Protein AF-A0A1G2ZKV1-F1 (afdb_monomer_lite)

Structure (mmCIF, N/CA/C/O backbone):
data_AF-A0A1G2ZKV1-F1
#
_entry.id   AF-A0A1G2ZKV1-F1
#
loop_
_atom_site.group_PDB
_atom_site.id
_atom_site.type_symbol
_atom_site.label_atom_id
_atom_site.label_alt_id
_atom_site.label_comp_id
_atom_site.label_asym_id
_atom_site.label_entity_id
_atom_site.label_seq_id
_atom_site.pdbx_PDB_ins_code
_atom_site.Cartn_x
_atom_site.Cartn_y
_atom_site.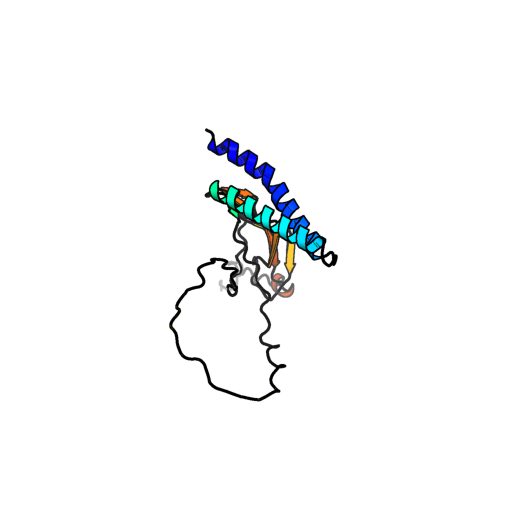Cartn_z
_atom_site.occupancy
_atom_site.B_iso_or_equiv
_atom_site.auth_seq_id
_atom_site.auth_comp_id
_atom_site.auth_asym_id
_atom_site.auth_atom_id
_atom_site.pdbx_PDB_model_num
ATOM 1 N N . MET A 1 1 ? -25.240 -0.521 11.638 1.00 57.97 1 MET A N 1
ATOM 2 C CA . MET A 1 1 ? -25.154 0.732 10.851 1.00 57.97 1 MET A CA 1
ATOM 3 C C . MET A 1 1 ? -23.783 1.410 10.956 1.00 57.97 1 MET A C 1
ATOM 5 O O . MET A 1 1 ? -23.342 1.970 9.968 1.00 57.97 1 MET A O 1
ATOM 9 N N . THR A 1 2 ? -23.058 1.308 12.078 1.00 66.06 2 THR A N 1
ATOM 10 C CA . THR A 1 2 ? -21.749 1.975 12.276 1.00 66.06 2 THR A CA 1
ATOM 11 C C . THR A 1 2 ? -20.580 1.401 11.465 1.00 66.06 2 THR A C 1
ATOM 13 O O . THR A 1 2 ? -19.615 2.109 11.210 1.00 66.06 2 THR A O 1
ATOM 16 N N . LYS A 1 3 ? -20.658 0.141 11.019 1.00 67.75 3 LYS A N 1
ATOM 17 C CA . LYS A 1 3 ? -19.540 -0.549 10.351 1.00 67.75 3 LYS A CA 1
ATOM 18 C C . LYS A 1 3 ? -19.150 0.066 8.996 1.00 67.75 3 LYS A C 1
ATOM 20 O O . LYS A 1 3 ? -17.969 0.151 8.697 1.00 67.75 3 LYS A O 1
ATOM 25 N N . PHE A 1 4 ? -20.122 0.585 8.242 1.00 70.50 4 PHE A N 1
ATOM 26 C CA . PHE A 1 4 ? -19.873 1.238 6.948 1.00 70.50 4 PHE A CA 1
ATOM 27 C C . PHE A 1 4 ? -19.329 2.665 7.079 1.00 70.50 4 PHE A C 1
ATOM 29 O O . PHE A 1 4 ? -18.595 3.118 6.209 1.00 70.50 4 PHE A O 1
ATOM 36 N N . ALA A 1 5 ? -19.638 3.365 8.176 1.00 79.62 5 ALA A N 1
ATOM 37 C CA . ALA A 1 5 ? -19.090 4.700 8.419 1.00 79.62 5 ALA A CA 1
ATOM 38 C C . ALA A 1 5 ? -17.568 4.651 8.642 1.00 79.62 5 ALA A C 1
ATOM 40 O O . ALA A 1 5 ? -16.841 5.542 8.215 1.00 79.62 5 ALA A O 1
ATOM 41 N N . VAL A 1 6 ? -17.079 3.574 9.264 1.00 84.19 6 VAL A N 1
ATOM 42 C CA . VAL A 1 6 ? -15.647 3.361 9.507 1.00 84.19 6 VAL A CA 1
ATOM 43 C C . VAL A 1 6 ? -14.892 3.047 8.208 1.00 84.19 6 VAL A C 1
ATOM 45 O O . VAL A 1 6 ? -13.763 3.497 8.048 1.00 84.19 6 VAL A O 1
ATOM 48 N N . GLU A 1 7 ? -15.508 2.336 7.255 1.00 85.38 7 GLU A N 1
ATOM 49 C CA . GLU A 1 7 ? -14.882 2.020 5.958 1.00 85.38 7 GLU A CA 1
ATOM 50 C C . GLU A 1 7 ? -14.501 3.286 5.171 1.00 85.38 7 GLU A C 1
ATOM 52 O O . GLU A 1 7 ? -13.379 3.376 4.669 1.00 85.38 7 GLU A O 1
ATOM 57 N N . GLY A 1 8 ? -15.394 4.283 5.121 1.00 87.12 8 GLY A N 1
ATOM 58 C CA . GLY A 1 8 ? -15.127 5.565 4.459 1.00 87.12 8 GLY A CA 1
ATOM 59 C C . GLY A 1 8 ? -13.942 6.302 5.085 1.00 87.12 8 GLY A C 1
ATOM 60 O O . GLY A 1 8 ? -12.991 6.651 4.386 1.00 87.12 8 GLY A O 1
ATOM 61 N N . LEU A 1 9 ? -13.935 6.416 6.416 1.00 89.56 9 LEU A N 1
ATOM 62 C CA . LEU A 1 9 ? -12.843 7.055 7.158 1.00 89.56 9 LEU A CA 1
ATOM 63 C C . LEU A 1 9 ? -11.492 6.358 6.938 1.00 89.56 9 LEU A C 1
ATOM 65 O O . LEU A 1 9 ? -10.468 7.022 6.800 1.00 89.56 9 LEU A O 1
ATOM 69 N N . ILE A 1 10 ? -11.467 5.021 6.879 1.00 90.06 10 ILE A N 1
ATOM 70 C CA . ILE A 1 10 ? -10.228 4.275 6.612 1.00 90.06 10 ILE A CA 1
ATOM 71 C C . ILE A 1 10 ? -9.720 4.580 5.202 1.00 90.06 10 ILE A C 1
ATOM 73 O O . ILE A 1 10 ? -8.522 4.790 5.030 1.00 90.06 10 ILE A O 1
ATOM 77 N N . SER A 1 11 ? -10.608 4.632 4.204 1.00 88.81 11 SER A N 1
ATOM 78 C CA . SER A 1 11 ? -10.215 4.928 2.821 1.00 88.81 11 SER A CA 1
ATOM 79 C C . SER A 1 11 ? -9.602 6.326 2.664 1.00 88.81 11 SER A C 1
ATOM 81 O O . SER A 1 11 ? -8.600 6.471 1.964 1.00 88.81 11 SER A O 1
ATOM 83 N N . GLU A 1 12 ? -10.119 7.321 3.391 1.00 90.38 12 GLU A N 1
ATOM 84 C CA . GLU A 1 12 ? -9.575 8.686 3.452 1.00 90.38 12 GLU A CA 1
ATOM 85 C C . GLU A 1 12 ? -8.239 8.765 4.208 1.00 90.38 12 GLU A C 1
ATOM 87 O O . GLU A 1 12 ? -7.438 9.668 3.966 1.00 90.38 12 GLU A O 1
ATOM 92 N N . LEU A 1 13 ? -7.969 7.806 5.100 1.00 92.25 13 LEU A N 1
ATOM 93 C CA . LEU A 1 13 ? -6.729 7.734 5.872 1.00 92.25 13 LEU A CA 1
ATOM 94 C C . LEU A 1 13 ? -5.582 7.049 5.108 1.00 92.25 13 LEU A C 1
ATOM 96 O O . LEU A 1 13 ? -4.414 7.336 5.372 1.00 92.25 13 LEU A O 1
ATOM 100 N N . LEU A 1 14 ? -5.874 6.167 4.143 1.00 89.94 14 LEU A N 1
ATOM 101 C CA . LEU A 1 14 ? -4.847 5.438 3.377 1.00 89.94 14 LEU A CA 1
ATOM 102 C C . LEU A 1 14 ? -3.796 6.338 2.687 1.00 89.94 14 LEU A C 1
ATOM 104 O O . LEU A 1 14 ? -2.615 5.986 2.729 1.00 89.94 14 LEU A O 1
ATOM 108 N N . PRO A 1 15 ? -4.143 7.500 2.099 1.00 91.44 15 PRO A N 1
ATOM 109 C CA . PRO A 1 15 ? -3.154 8.428 1.548 1.00 91.44 15 PRO A CA 1
ATOM 110 C C . PRO A 1 15 ? -2.127 8.929 2.576 1.00 91.44 15 PRO A C 1
ATOM 112 O O . PRO A 1 15 ? -0.973 9.162 2.219 1.00 91.44 15 PRO A O 1
ATOM 115 N N . PHE A 1 16 ? -2.504 9.060 3.854 1.00 94.00 16 PHE A N 1
ATOM 116 C CA . PHE A 1 16 ? -1.567 9.457 4.912 1.00 94.00 16 PHE A CA 1
ATOM 117 C C . PHE A 1 16 ? -0.534 8.366 5.191 1.00 94.00 16 PHE A C 1
ATOM 119 O O . PHE A 1 16 ? 0.643 8.664 5.386 1.00 94.00 16 PHE A O 1
ATOM 126 N N . LEU A 1 17 ? -0.952 7.100 5.167 1.00 91.25 17 LEU A N 1
ATOM 127 C CA . LEU A 1 17 ? -0.044 5.966 5.325 1.00 91.25 17 LEU A CA 1
ATOM 128 C C . LEU A 1 17 ? 0.971 5.903 4.174 1.00 91.25 17 LEU A C 1
ATOM 130 O O . LEU A 1 17 ? 2.162 5.700 4.410 1.00 91.25 17 LEU A O 1
ATOM 134 N N . ASP A 1 18 ? 0.523 6.162 2.944 1.00 90.75 18 ASP A N 1
ATOM 135 C CA . ASP A 1 18 ? 1.416 6.254 1.785 1.00 90.75 18 ASP A CA 1
ATOM 136 C C . ASP A 1 18 ? 2.403 7.418 1.918 1.00 90.75 18 ASP A C 1
ATOM 138 O O . ASP A 1 18 ? 3.583 7.262 1.602 1.00 90.75 18 ASP A O 1
ATOM 142 N N . ALA A 1 19 ? 1.947 8.573 2.411 1.00 93.00 19 ALA A N 1
ATOM 143 C CA . ALA A 1 19 ? 2.807 9.728 2.643 1.00 93.00 19 ALA A CA 1
ATOM 144 C C . ALA A 1 19 ? 3.897 9.423 3.682 1.00 93.00 19 ALA A C 1
ATOM 146 O O . ALA A 1 19 ? 5.053 9.794 3.473 1.00 93.00 19 ALA A O 1
ATOM 147 N N . LEU A 1 20 ? 3.571 8.704 4.763 1.00 93.12 20 LEU A N 1
ATOM 148 C CA . LEU A 1 20 ? 4.549 8.278 5.771 1.00 93.12 20 LEU A CA 1
ATOM 149 C C . LEU A 1 20 ? 5.576 7.300 5.189 1.00 93.12 20 LEU A C 1
ATOM 151 O O . LEU A 1 20 ? 6.779 7.506 5.363 1.00 93.12 20 LEU A O 1
ATOM 155 N N . HIS A 1 21 ? 5.123 6.288 4.444 1.00 89.31 21 HIS A N 1
ATOM 156 C CA . HIS A 1 21 ? 6.018 5.329 3.792 1.00 89.31 21 HIS A CA 1
ATOM 157 C C . HIS A 1 21 ? 6.937 6.029 2.779 1.00 89.31 21 HIS A C 1
ATOM 159 O O . HIS A 1 21 ? 8.154 5.837 2.790 1.00 89.31 21 HIS A O 1
ATOM 165 N N . LYS A 1 22 ? 6.383 6.939 1.966 1.00 89.94 22 LYS A N 1
ATOM 166 C CA . LYS A 1 22 ? 7.162 7.710 0.993 1.00 89.94 22 LYS A CA 1
ATOM 167 C C . LYS A 1 22 ? 8.158 8.659 1.653 1.00 89.94 22 LYS A C 1
ATOM 169 O O . LYS A 1 22 ? 9.267 8.845 1.145 1.00 89.94 22 LYS A O 1
ATOM 174 N N . SER A 1 23 ? 7.783 9.236 2.790 1.00 90.75 23 SER A N 1
ATOM 175 C CA . SER A 1 23 ? 8.677 10.071 3.593 1.00 90.75 23 SER A CA 1
ATOM 176 C C . SER A 1 23 ? 9.859 9.255 4.116 1.00 90.75 23 SER A C 1
ATOM 178 O O . SER A 1 23 ? 10.997 9.708 4.009 1.00 90.75 23 SER A O 1
ATOM 180 N N . ALA A 1 24 ? 9.619 8.027 4.589 1.00 88.56 24 ALA A N 1
ATOM 181 C CA . ALA A 1 24 ? 10.679 7.126 5.037 1.00 88.56 24 ALA A CA 1
ATOM 182 C C . ALA A 1 24 ? 11.655 6.747 3.903 1.00 88.56 24 ALA A C 1
ATOM 184 O O . ALA A 1 24 ? 12.872 6.773 4.108 1.00 88.56 24 ALA A O 1
ATOM 185 N N . GLU A 1 25 ? 11.153 6.453 2.698 1.00 86.12 25 GLU A N 1
ATOM 186 C CA . GLU A 1 25 ? 11.997 6.179 1.522 1.00 86.12 25 GLU A CA 1
ATOM 187 C C . GLU A 1 25 ? 12.851 7.390 1.131 1.00 86.12 25 GLU A C 1
ATOM 189 O O . GLU A 1 25 ? 14.054 7.268 0.903 1.00 86.12 25 GLU A O 1
ATOM 194 N N . THR A 1 26 ? 12.235 8.573 1.075 1.00 87.56 26 THR A N 1
ATOM 195 C CA . THR A 1 26 ? 12.916 9.818 0.684 1.00 87.56 26 THR A CA 1
ATOM 196 C C . THR A 1 26 ? 14.052 10.141 1.650 1.00 87.56 26 THR A C 1
ATOM 198 O O . THR A 1 26 ? 15.143 10.514 1.223 1.00 87.56 26 THR A O 1
ATOM 201 N N . LEU A 1 27 ? 13.818 9.938 2.947 1.00 85.31 27 LEU A N 1
ATOM 202 C CA . LEU A 1 27 ? 14.808 10.192 3.984 1.00 85.31 27 LEU A CA 1
ATOM 203 C C . LEU A 1 27 ? 15.928 9.145 4.001 1.00 85.31 27 LEU A C 1
ATOM 205 O O . LEU A 1 27 ? 17.064 9.482 4.310 1.00 85.31 27 LEU A O 1
ATOM 209 N N . SER A 1 28 ? 15.636 7.901 3.605 1.00 79.75 28 SER A N 1
ATOM 210 C CA . SER A 1 28 ? 16.655 6.849 3.461 1.00 79.75 28 SER A CA 1
ATOM 211 C C . SER A 1 28 ? 17.671 7.159 2.356 1.00 79.75 28 SER A C 1
ATOM 213 O O . SER A 1 28 ? 18.816 6.728 2.441 1.00 79.75 28 SER A O 1
ATOM 215 N N . ASN A 1 29 ? 17.277 7.935 1.341 1.00 79.56 29 ASN A N 1
ATOM 216 C CA . ASN A 1 29 ? 18.164 8.366 0.256 1.00 79.56 29 ASN A CA 1
ATOM 217 C C . ASN A 1 29 ? 18.963 9.641 0.597 1.00 79.56 29 ASN A C 1
ATOM 219 O O . ASN A 1 29 ? 19.933 9.967 -0.088 1.00 79.56 29 ASN A O 1
ATOM 223 N N . ALA A 1 30 ? 18.566 10.379 1.639 1.00 75.88 30 ALA A N 1
ATOM 224 C CA . ALA A 1 30 ? 19.233 11.598 2.079 1.00 75.88 30 ALA A CA 1
ATOM 225 C C . ALA A 1 30 ? 20.278 11.268 3.162 1.00 75.88 30 ALA A C 1
ATOM 227 O O . ALA A 1 30 ? 19.943 11.021 4.316 1.00 75.88 30 ALA A O 1
ATOM 228 N N . ASN A 1 31 ? 21.565 11.288 2.800 1.00 62.66 31 ASN A N 1
ATOM 229 C CA . ASN A 1 31 ? 22.711 10.897 3.645 1.00 62.66 31 ASN A CA 1
ATOM 230 C C . ASN A 1 31 ? 23.042 11.883 4.801 1.00 62.66 31 ASN A C 1
ATOM 232 O O . ASN A 1 31 ? 24.208 12.186 5.058 1.00 62.66 31 ASN A O 1
ATOM 236 N N . GLY A 1 32 ? 22.041 12.421 5.505 1.00 72.19 32 GLY A N 1
ATOM 237 C CA . GLY A 1 32 ? 22.230 13.256 6.697 1.00 72.19 32 GLY A CA 1
ATOM 238 C C . GLY A 1 32 ? 22.536 12.399 7.930 1.00 72.19 32 GLY A C 1
ATOM 239 O O . GLY A 1 32 ? 21.635 11.825 8.530 1.00 72.19 32 GLY A O 1
ATOM 240 N N . ALA A 1 33 ? 23.806 12.303 8.329 1.00 72.25 33 ALA A N 1
ATOM 241 C CA . ALA A 1 33 ? 24.326 11.183 9.127 1.00 72.25 33 ALA A CA 1
ATOM 242 C C . ALA A 1 33 ? 23.761 10.966 10.556 1.00 72.25 33 ALA A C 1
ATOM 244 O O . ALA A 1 33 ? 24.038 9.918 11.136 1.00 72.25 33 ALA A O 1
ATOM 245 N N . LYS A 1 34 ? 23.007 11.902 11.159 1.00 72.75 34 LYS A N 1
ATOM 246 C CA . LYS A 1 34 ? 22.455 11.723 12.527 1.00 72.75 34 LYS A CA 1
ATOM 247 C C . LYS A 1 34 ? 21.028 12.238 12.715 1.00 72.75 34 LYS A C 1
ATOM 249 O O . LYS A 1 34 ? 20.207 11.540 13.298 1.00 72.75 34 LYS A O 1
ATOM 254 N N . GLU A 1 35 ? 20.706 13.421 12.202 1.00 77.69 35 GLU A N 1
ATOM 255 C CA . GLU A 1 35 ? 19.355 13.991 12.337 1.00 77.69 35 GLU A CA 1
ATOM 256 C C . GLU A 1 35 ? 18.322 13.203 11.525 1.00 77.69 35 GLU A C 1
ATOM 258 O O . GLU A 1 35 ? 17.246 12.886 12.032 1.00 77.69 35 GLU A O 1
ATOM 263 N N . ALA A 1 36 ? 18.680 12.790 10.306 1.00 83.88 36 ALA A N 1
ATOM 264 C CA . ALA A 1 36 ? 17.800 11.986 9.464 1.00 83.88 36 ALA A CA 1
ATOM 265 C C . ALA A 1 36 ? 17.540 10.592 10.060 1.00 83.88 36 ALA A C 1
ATOM 267 O O . ALA A 1 36 ? 16.447 10.059 9.895 1.00 83.88 36 ALA A O 1
ATOM 268 N N . ALA A 1 37 ? 18.502 10.023 10.797 1.00 84.62 37 ALA A N 1
ATOM 269 C CA . ALA A 1 37 ? 18.354 8.714 11.435 1.00 84.62 37 ALA A CA 1
ATOM 270 C C . ALA A 1 37 ? 17.293 8.733 12.548 1.00 84.62 37 ALA A C 1
ATOM 272 O O . ALA A 1 37 ? 16.385 7.905 12.547 1.00 84.62 37 ALA A O 1
ATOM 273 N N . ASN A 1 38 ? 17.339 9.734 13.434 1.00 88.00 38 ASN A N 1
ATOM 274 C CA . ASN A 1 38 ? 16.347 9.881 14.506 1.00 88.00 38 ASN A CA 1
ATOM 275 C C . ASN A 1 38 ? 14.932 10.094 13.945 1.00 88.00 38 ASN A C 1
ATOM 277 O O . ASN A 1 38 ? 13.956 9.544 14.459 1.00 88.00 38 ASN A O 1
ATOM 281 N N . ILE A 1 39 ? 14.817 10.878 12.869 1.00 90.44 39 ILE A N 1
ATOM 282 C CA . ILE A 1 39 ? 13.540 11.114 12.189 1.00 90.44 39 ILE A CA 1
ATOM 283 C C . ILE A 1 39 ? 13.050 9.827 11.517 1.00 90.44 39 ILE A C 1
ATOM 285 O O . ILE A 1 39 ? 11.873 9.493 11.636 1.00 90.44 39 ILE A O 1
ATOM 289 N N . LEU A 1 40 ? 13.933 9.076 10.851 1.00 89.19 40 LEU A N 1
ATOM 290 C CA . LEU A 1 40 ? 13.591 7.804 10.218 1.00 89.19 40 LEU A CA 1
ATOM 291 C C . LEU A 1 40 ? 13.029 6.809 11.240 1.00 89.19 40 LEU A C 1
ATOM 293 O O . LEU A 1 40 ? 12.029 6.146 10.964 1.00 89.19 40 LEU A O 1
ATOM 297 N N . ASP A 1 41 ? 13.633 6.731 12.423 1.00 91.00 41 ASP A N 1
ATOM 298 C CA . ASP A 1 41 ? 13.152 5.871 13.503 1.00 91.00 41 ASP A CA 1
ATOM 299 C C . ASP A 1 41 ? 11.794 6.338 14.045 1.00 91.00 41 ASP A C 1
ATOM 301 O O . ASP A 1 41 ? 10.899 5.512 14.252 1.00 91.00 41 ASP A O 1
ATOM 305 N N . GLY A 1 42 ? 11.590 7.654 14.177 1.00 91.62 42 GLY A N 1
ATOM 306 C CA . GLY A 1 42 ? 10.296 8.239 14.537 1.00 91.62 42 GLY A CA 1
ATOM 307 C C . GLY A 1 42 ? 9.192 7.921 13.523 1.00 91.62 42 GLY A C 1
ATOM 308 O O . GLY A 1 42 ? 8.105 7.48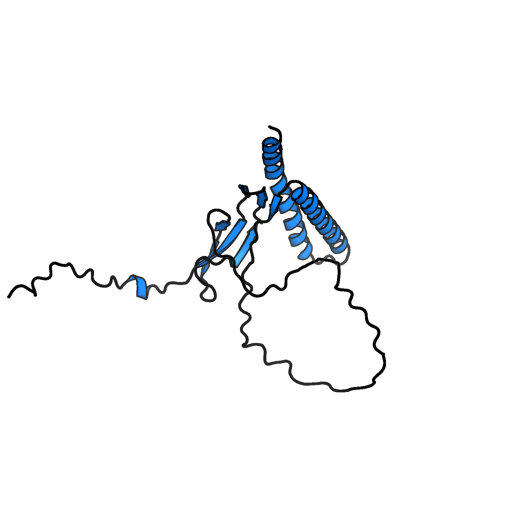1 13.904 1.00 91.62 42 GLY A O 1
ATOM 309 N N . ILE A 1 43 ? 9.477 8.064 12.225 1.00 93.56 43 ILE A N 1
ATOM 310 C CA . ILE A 1 43 ? 8.525 7.761 11.145 1.00 93.56 43 ILE A CA 1
ATOM 311 C C . ILE A 1 43 ? 8.208 6.259 11.108 1.00 93.56 43 ILE A C 1
ATOM 313 O O . ILE A 1 43 ? 7.039 5.885 11.022 1.00 93.56 43 ILE A O 1
ATOM 317 N N . LYS A 1 44 ? 9.214 5.384 11.247 1.00 92.38 44 LYS A N 1
ATOM 318 C CA . LYS A 1 44 ? 9.006 3.924 11.317 1.00 92.38 44 LYS A CA 1
ATOM 319 C C . LYS A 1 44 ? 8.138 3.524 12.510 1.00 92.38 44 LYS A C 1
ATOM 321 O O . LYS A 1 44 ? 7.344 2.588 12.406 1.00 92.38 44 LYS A O 1
ATOM 326 N N . LEU A 1 45 ? 8.294 4.192 13.653 1.00 94.19 45 LEU A N 1
ATOM 327 C CA . LEU A 1 45 ? 7.464 3.934 14.828 1.00 94.19 45 LEU A CA 1
ATOM 328 C C . LEU A 1 45 ? 6.011 4.363 14.586 1.00 94.19 45 LEU A C 1
ATOM 330 O O . LEU A 1 45 ? 5.099 3.606 14.919 1.00 94.19 45 LEU A O 1
ATOM 334 N N . ALA A 1 46 ? 5.801 5.521 13.952 1.00 94.06 46 ALA A N 1
ATOM 335 C CA . ALA A 1 46 ? 4.475 6.006 13.576 1.00 94.06 46 ALA A CA 1
ATOM 336 C C . ALA A 1 46 ? 3.776 5.074 12.568 1.00 94.06 46 ALA A C 1
ATOM 338 O O . ALA A 1 46 ? 2.610 4.733 12.770 1.00 94.06 46 ALA A O 1
ATOM 339 N N . GLU A 1 47 ? 4.489 4.598 11.537 1.00 90.62 47 GLU A N 1
ATOM 340 C CA . GLU A 1 47 ? 3.966 3.610 10.578 1.00 90.62 47 GLU A CA 1
ATOM 341 C C . GLU A 1 47 ? 3.511 2.337 11.307 1.00 90.62 47 GLU A C 1
ATOM 343 O O . GLU A 1 47 ? 2.389 1.866 11.114 1.00 90.62 47 GLU A O 1
ATOM 348 N N . LYS A 1 48 ? 4.351 1.799 12.202 1.00 92.12 48 LYS A N 1
ATOM 349 C CA . LYS A 1 48 ? 4.017 0.601 12.985 1.00 92.12 48 LYS A CA 1
ATOM 350 C C . LYS A 1 48 ? 2.800 0.814 13.876 1.00 92.12 48 LYS A C 1
ATOM 352 O O . LYS A 1 48 ? 1.960 -0.078 13.967 1.00 92.12 48 LYS A O 1
ATOM 357 N N . GLU A 1 49 ? 2.704 1.955 14.550 1.00 94.56 49 GLU A N 1
ATOM 358 C CA . GLU A 1 49 ? 1.578 2.232 15.442 1.00 94.56 49 GLU A CA 1
ATOM 359 C C . GLU A 1 49 ? 0.266 2.367 14.667 1.00 94.56 49 GLU A C 1
ATOM 361 O O . GLU A 1 49 ? -0.747 1.786 15.060 1.00 94.56 49 GLU A O 1
ATOM 366 N N . LEU A 1 50 ? 0.301 3.018 13.504 1.00 92.06 50 LEU A N 1
ATOM 367 C CA . LEU A 1 50 ? -0.848 3.097 12.609 1.00 92.06 50 LEU A CA 1
ATOM 368 C C . LEU A 1 50 ? -1.267 1.709 12.101 1.00 92.06 50 LEU A C 1
ATOM 370 O O . LEU A 1 50 ? -2.450 1.375 12.094 1.00 92.06 50 LEU A O 1
ATOM 374 N N . MET A 1 51 ? -0.313 0.844 11.760 1.00 89.94 51 MET A N 1
ATOM 375 C CA . MET A 1 51 ? -0.636 -0.528 11.360 1.00 89.94 51 MET A CA 1
ATOM 376 C C . MET A 1 51 ? -1.282 -1.331 12.497 1.00 89.94 51 MET A C 1
ATOM 378 O O . MET A 1 51 ? -2.203 -2.110 12.247 1.00 89.94 51 MET A O 1
ATOM 382 N N . LYS A 1 52 ? -0.878 -1.118 13.756 1.00 92.88 52 LYS A N 1
ATOM 383 C CA . LYS A 1 52 ? -1.527 -1.766 14.909 1.00 92.88 52 LYS A CA 1
ATOM 384 C C . LYS A 1 52 ? -2.967 -1.296 15.097 1.00 92.88 52 LYS A C 1
ATOM 386 O O . LYS A 1 52 ? -3.830 -2.113 15.418 1.00 92.88 52 LYS A O 1
ATOM 391 N N . THR A 1 53 ? -3.246 -0.003 14.937 1.00 91.88 53 THR A N 1
ATOM 392 C CA . THR A 1 53 ? -4.615 0.518 15.081 1.00 91.88 53 THR A CA 1
ATOM 393 C C . THR A 1 53 ? -5.507 0.050 13.933 1.00 91.88 53 THR A C 1
ATOM 395 O O . THR A 1 53 ? -6.638 -0.369 14.177 1.00 91.88 53 THR A O 1
ATOM 398 N N . LEU A 1 54 ? -4.990 0.013 12.705 1.00 89.69 54 LEU A N 1
ATOM 399 C CA . LEU A 1 54 ? -5.693 -0.520 11.537 1.00 89.69 54 LEU A CA 1
ATOM 400 C C . LEU A 1 54 ? -5.984 -2.025 11.671 1.00 89.69 54 LEU A C 1
ATOM 402 O O . LEU A 1 54 ? -7.106 -2.458 11.399 1.00 89.69 54 LEU A O 1
ATOM 406 N N . ALA A 1 55 ? -5.032 -2.809 12.184 1.00 89.50 55 ALA A N 1
ATOM 407 C CA . ALA A 1 55 ? -5.218 -4.241 12.422 1.00 89.50 55 ALA A CA 1
ATOM 408 C C . ALA A 1 55 ? -6.327 -4.530 13.448 1.00 89.50 55 ALA A C 1
ATOM 410 O O . ALA A 1 55 ? -7.134 -5.438 13.241 1.00 89.50 55 ALA A O 1
ATOM 411 N N . LYS A 1 56 ? -6.434 -3.724 14.517 1.00 89.56 56 LYS A N 1
ATOM 412 C CA . LYS A 1 56 ? -7.539 -3.815 15.496 1.00 89.56 56 LYS A CA 1
ATOM 413 C C . LYS A 1 56 ? -8.910 -3.584 14.852 1.00 89.56 56 LYS A C 1
ATOM 415 O O . LYS A 1 56 ? -9.897 -4.152 15.305 1.00 89.56 56 LYS A O 1
ATOM 420 N N . ASN A 1 57 ? -8.958 -2.786 13.786 1.00 88.06 57 ASN A N 1
ATOM 421 C CA . ASN A 1 57 ? -10.170 -2.504 13.016 1.00 88.06 57 ASN A CA 1
ATOM 422 C C . ASN A 1 57 ? -10.402 -3.495 11.856 1.00 88.06 57 ASN A C 1
ATOM 424 O O . ASN A 1 57 ? -11.361 -3.342 11.102 1.00 88.06 57 ASN A O 1
ATOM 428 N N . GLY A 1 58 ? -9.567 -4.533 11.715 1.00 87.69 58 GLY A N 1
ATOM 429 C CA . GLY A 1 58 ? -9.743 -5.589 10.715 1.00 87.69 58 GLY A CA 1
ATOM 430 C C . GLY A 1 58 ? -9.199 -5.262 9.323 1.00 87.69 58 GLY A C 1
ATOM 431 O O . GLY A 1 58 ? -9.529 -5.972 8.370 1.00 87.69 58 GLY A O 1
ATOM 432 N N . VAL A 1 59 ? -8.370 -4.221 9.199 1.00 90.75 59 VAL A N 1
ATOM 433 C CA . VAL A 1 59 ? -7.651 -3.902 7.961 1.00 90.75 59 VAL A CA 1
ATOM 434 C C . VAL A 1 59 ? -6.398 -4.767 7.870 1.00 90.75 59 VAL A C 1
ATOM 436 O O . VAL A 1 59 ? -5.608 -4.838 8.813 1.00 90.75 59 VAL A O 1
ATOM 439 N N . LYS A 1 60 ? -6.206 -5.414 6.723 1.00 89.38 60 LYS A N 1
ATOM 440 C CA . LYS A 1 60 ? -5.034 -6.228 6.402 1.00 89.38 60 LYS A CA 1
ATOM 441 C C . LYS A 1 60 ? -4.393 -5.713 5.111 1.00 89.38 60 LYS A C 1
ATOM 443 O O . LYS A 1 60 ? -5.120 -5.368 4.176 1.00 89.38 60 LYS A O 1
ATOM 448 N N . PRO A 1 61 ? -3.056 -5.644 5.035 1.00 89.75 61 PRO A N 1
ATOM 449 C CA . PRO A 1 61 ? -2.388 -5.395 3.766 1.00 89.75 61 PRO A CA 1
ATOM 450 C C . PRO A 1 61 ? -2.628 -6.575 2.816 1.00 89.75 61 PRO A C 1
ATOM 452 O O . PRO A 1 61 ? -2.738 -7.723 3.253 1.00 89.75 61 PRO A O 1
ATOM 455 N N . ILE A 1 62 ? -2.717 -6.293 1.519 1.00 89.44 62 ILE A N 1
ATOM 456 C CA . ILE A 1 62 ? -2.741 -7.329 0.484 1.00 89.44 62 ILE A CA 1
ATOM 457 C C . ILE A 1 62 ? -1.325 -7.893 0.373 1.00 89.44 62 ILE A C 1
ATOM 459 O O . ILE A 1 62 ? -0.376 -7.144 0.159 1.00 89.44 62 ILE A O 1
ATOM 463 N N . GLU A 1 63 ? -1.171 -9.203 0.571 1.00 78.56 63 GLU A N 1
ATOM 464 C CA . GLU A 1 63 ? 0.136 -9.851 0.485 1.00 78.56 63 GLU A CA 1
ATOM 465 C C . GLU A 1 63 ? 0.621 -9.864 -0.965 1.00 78.56 63 GLU A C 1
ATOM 467 O O . GLU A 1 63 ? 0.210 -10.696 -1.773 1.00 78.56 63 GLU A O 1
ATOM 472 N N . VAL A 1 64 ? 1.534 -8.949 -1.276 1.00 75.50 64 VAL A N 1
ATOM 4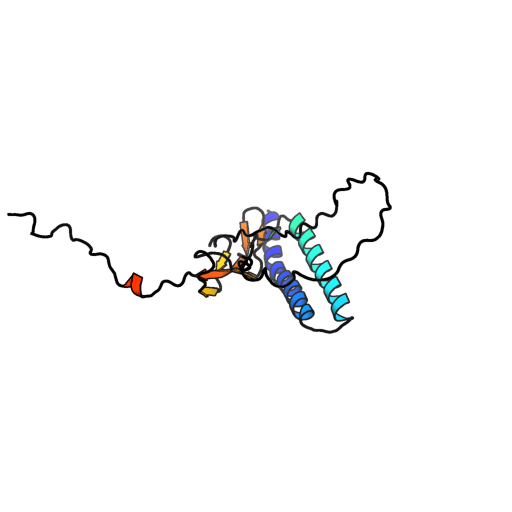73 C CA . VAL A 1 64 ? 2.328 -8.995 -2.497 1.00 75.50 64 VAL A CA 1
ATOM 474 C C . VAL A 1 64 ? 3.724 -9.449 -2.110 1.00 75.50 64 VAL A C 1
ATOM 476 O O . VAL A 1 64 ? 4.435 -8.800 -1.343 1.00 75.50 64 VAL A O 1
ATOM 479 N N . HIS A 1 65 ? 4.116 -10.622 -2.592 1.00 66.81 65 HIS A N 1
ATOM 480 C CA . HIS A 1 65 ? 5.494 -11.073 -2.476 1.00 66.81 65 HIS A CA 1
ATOM 481 C C . HIS A 1 65 ? 6.177 -10.788 -3.806 1.00 66.81 65 HIS A C 1
ATOM 483 O O . HIS A 1 65 ? 5.899 -11.505 -4.775 1.00 66.81 65 HIS A O 1
ATOM 489 N N . PRO A 1 66 ? 7.015 -9.734 -3.880 1.00 62.50 66 PRO A N 1
ATOM 490 C CA . PRO A 1 66 ? 7.788 -9.488 -5.080 1.00 62.50 66 PRO A CA 1
ATOM 491 C C . PRO A 1 66 ? 8.683 -10.698 -5.316 1.00 62.50 66 PRO A C 1
ATOM 493 O O . PRO A 1 66 ? 9.263 -11.264 -4.378 1.00 62.50 66 PRO A O 1
ATOM 496 N N . VAL A 1 67 ? 8.775 -11.119 -6.571 1.00 64.19 67 VAL A N 1
ATOM 497 C CA . VAL A 1 67 ? 9.748 -12.140 -6.927 1.00 64.19 67 VAL A CA 1
ATOM 498 C C . VAL A 1 67 ? 11.130 -11.543 -6.716 1.00 64.19 67 VAL A C 1
ATOM 500 O O . VAL A 1 67 ? 11.494 -10.538 -7.319 1.00 64.19 67 VAL A O 1
ATOM 503 N N . SER A 1 68 ? 11.905 -12.152 -5.818 1.00 55.31 68 SER A N 1
ATOM 504 C CA . SER A 1 68 ? 13.332 -11.858 -5.767 1.00 55.31 68 SER A CA 1
ATOM 505 C C . SER A 1 68 ? 13.935 -12.311 -7.092 1.00 55.31 68 SER A C 1
ATOM 507 O O . SER A 1 68 ? 13.600 -13.415 -7.535 1.00 55.31 68 SER A O 1
ATOM 509 N N . PRO A 1 69 ? 14.826 -11.513 -7.710 1.00 56.38 69 PRO A N 1
ATOM 510 C CA . PRO A 1 69 ? 15.569 -11.975 -8.870 1.00 56.38 69 PRO A CA 1
ATOM 511 C C . PRO A 1 69 ? 16.138 -13.352 -8.549 1.00 56.38 69 PRO A C 1
ATOM 513 O O . PRO A 1 69 ? 16.690 -13.546 -7.455 1.00 56.38 69 PRO A O 1
ATOM 516 N N . ILE A 1 70 ? 15.966 -14.314 -9.458 1.00 56.25 70 ILE A N 1
ATOM 517 C CA . ILE A 1 70 ? 16.643 -15.602 -9.335 1.00 56.25 70 ILE A CA 1
ATOM 518 C C . ILE A 1 70 ? 18.123 -15.238 -9.260 1.00 56.25 70 ILE A C 1
ATOM 520 O O . ILE A 1 70 ? 18.704 -14.777 -10.236 1.00 56.25 70 ILE A O 1
ATOM 524 N N . ARG A 1 71 ? 18.723 -15.327 -8.064 1.00 47.94 71 ARG A N 1
ATOM 525 C CA . ARG A 1 71 ? 20.164 -15.136 -7.921 1.00 47.94 71 ARG A CA 1
ATOM 526 C C . ARG A 1 71 ? 20.764 -16.262 -8.735 1.00 47.94 71 ARG A C 1
ATOM 528 O O . ARG A 1 71 ? 20.737 -17.401 -8.270 1.00 47.94 71 ARG A O 1
ATOM 535 N N . ASP A 1 72 ? 21.259 -15.950 -9.927 1.00 39.44 72 ASP A N 1
ATOM 536 C CA . ASP A 1 72 ? 22.028 -16.889 -10.724 1.00 39.44 72 ASP A CA 1
ATOM 537 C C . ASP A 1 72 ? 23.035 -17.572 -9.795 1.00 39.44 72 ASP A C 1
ATOM 539 O O . ASP A 1 72 ? 23.928 -16.935 -9.224 1.00 39.44 72 ASP A O 1
ATOM 543 N N . CYS A 1 73 ? 22.901 -18.890 -9.618 1.00 40.31 73 CYS A N 1
ATOM 544 C CA . CYS A 1 73 ? 23.869 -19.695 -8.865 1.00 40.31 73 CYS A CA 1
ATOM 545 C C . CYS A 1 73 ? 25.294 -19.553 -9.434 1.00 40.31 73 CYS A C 1
ATOM 547 O O . CYS A 1 73 ? 26.267 -19.923 -8.774 1.00 40.31 73 CYS A O 1
ATOM 549 N N . SER A 1 74 ? 25.417 -18.970 -10.630 1.00 52.31 74 SER A N 1
ATOM 550 C CA . SER A 1 74 ? 26.651 -18.746 -11.364 1.00 52.31 74 SER A CA 1
ATOM 551 C C . SER A 1 74 ? 27.653 -17.804 -10.683 1.00 52.31 74 SER A C 1
ATOM 553 O O . SER A 1 74 ? 28.805 -17.779 -11.105 1.00 52.31 74 SER A O 1
ATOM 555 N N . ASN A 1 75 ? 27.286 -17.086 -9.609 1.00 52.31 75 ASN A N 1
ATOM 556 C CA . ASN A 1 75 ? 28.229 -16.226 -8.871 1.00 52.31 75 ASN A CA 1
ATOM 557 C C . ASN A 1 75 ? 28.608 -16.732 -7.461 1.00 52.31 75 ASN A C 1
ATOM 559 O O . ASN A 1 75 ? 29.100 -15.969 -6.633 1.00 52.31 75 ASN A O 1
ATOM 563 N N . ARG A 1 76 ? 28.419 -18.032 -7.173 1.00 46.88 76 ARG A N 1
ATOM 564 C CA . ARG A 1 76 ? 28.876 -18.676 -5.919 1.00 46.88 76 ARG A CA 1
ATOM 565 C C . ARG A 1 76 ? 30.378 -19.030 -5.909 1.00 46.88 76 ARG A C 1
ATOM 567 O O . ARG A 1 76 ? 30.885 -19.503 -4.899 1.00 46.88 76 ARG A O 1
ATOM 574 N N . VAL A 1 77 ? 31.119 -18.788 -6.991 1.00 54.22 77 VAL A N 1
ATOM 575 C CA . VAL A 1 77 ? 32.559 -19.095 -7.074 1.00 54.22 77 VAL A CA 1
ATOM 576 C C . VAL A 1 77 ? 33.368 -17.803 -7.129 1.00 54.22 77 VAL A C 1
ATOM 578 O O . VAL A 1 77 ? 33.714 -17.349 -8.214 1.00 54.22 77 VAL A O 1
ATOM 581 N N . ARG A 1 78 ? 33.639 -17.197 -5.965 1.00 49.41 78 ARG A N 1
ATOM 582 C CA . ARG A 1 78 ? 34.802 -16.317 -5.697 1.00 49.41 78 ARG A CA 1
ATOM 583 C C . ARG A 1 78 ? 34.747 -15.763 -4.267 1.00 49.41 78 ARG A C 1
ATOM 585 O O . ARG A 1 78 ? 34.563 -14.576 -4.081 1.00 49.41 78 ARG A O 1
ATOM 592 N N . ASN A 1 79 ? 34.829 -16.654 -3.276 1.00 48.34 79 ASN A N 1
ATOM 593 C CA . ASN A 1 79 ? 35.327 -16.393 -1.912 1.00 48.34 79 ASN A CA 1
ATOM 594 C C . ASN A 1 79 ? 35.589 -17.753 -1.235 1.00 48.34 79 ASN A C 1
ATOM 596 O O . ASN A 1 79 ? 35.011 -18.101 -0.210 1.00 48.34 79 ASN A O 1
ATOM 600 N N . PHE A 1 80 ? 36.413 -18.570 -1.891 1.00 45.88 80 PHE A N 1
ATOM 601 C CA . PHE A 1 80 ? 37.088 -19.716 -1.290 1.00 45.88 80 PHE A CA 1
ATOM 602 C C . PHE A 1 80 ? 38.578 -19.358 -1.278 1.00 45.88 80 PHE A C 1
ATOM 604 O O . PHE A 1 80 ? 39.084 -18.901 -2.301 1.00 45.88 80 PHE A O 1
ATOM 611 N N . SER A 1 81 ? 39.242 -19.584 -0.140 1.00 42.62 81 SER A N 1
ATOM 612 C CA . SER A 1 81 ? 40.595 -19.134 0.259 1.00 42.62 81 SER A CA 1
ATOM 613 C C . SER A 1 81 ? 40.652 -17.655 0.689 1.00 42.62 81 SER A C 1
ATOM 615 O O . SER A 1 81 ? 40.179 -16.789 -0.029 1.00 42.62 81 SER A O 1
ATOM 617 N N . SER A 1 82 ? 41.138 -17.281 1.876 1.00 38.91 82 SER A N 1
ATOM 618 C CA . SER A 1 82 ? 42.147 -17.909 2.744 1.00 38.91 82 SER A CA 1
ATOM 619 C C . SER A 1 82 ? 42.087 -17.355 4.179 1.00 38.91 82 SER A C 1
ATOM 621 O O . SER A 1 82 ? 41.899 -16.152 4.341 1.00 38.91 82 SER A O 1
ATOM 623 N N . GLY A 1 83 ? 42.360 -18.186 5.196 1.00 36.06 83 GLY A N 1
ATOM 624 C CA . GLY A 1 83 ? 42.783 -17.694 6.518 1.00 36.06 83 GLY A CA 1
ATOM 625 C C . GLY A 1 83 ? 42.406 -18.570 7.715 1.00 36.06 83 GLY A C 1
ATOM 626 O O . GLY A 1 83 ? 41.453 -18.272 8.421 1.00 36.06 83 GLY A O 1
ATOM 627 N N . THR A 1 84 ? 43.177 -19.632 7.952 1.00 44.50 84 THR A N 1
ATOM 628 C CA . THR A 1 84 ? 43.344 -20.328 9.249 1.00 44.50 84 THR A CA 1
ATOM 629 C C . THR A 1 84 ? 43.683 -19.319 10.368 1.00 44.50 84 THR A C 1
ATOM 631 O O . THR A 1 84 ? 44.301 -18.306 10.071 1.00 44.50 84 THR A O 1
ATOM 634 N N . SER A 1 85 ? 43.361 -19.508 11.649 1.00 42.69 85 SER A N 1
ATOM 635 C CA . SER A 1 85 ? 43.747 -20.646 12.491 1.00 42.69 85 SER A CA 1
ATOM 636 C C . SER A 1 85 ? 42.844 -20.810 13.719 1.00 42.69 85 SER A C 1
ATOM 638 O O . SER A 1 85 ? 42.393 -19.841 14.321 1.00 42.69 85 SER A O 1
ATOM 640 N N . ASN A 1 86 ? 42.658 -22.069 14.103 1.00 52.00 86 ASN A N 1
ATOM 641 C CA . ASN A 1 86 ? 42.113 -22.503 15.383 1.00 52.00 86 ASN A CA 1
ATOM 642 C C . ASN A 1 86 ? 42.906 -21.925 16.562 1.00 52.00 86 ASN A C 1
ATOM 644 O O . ASN A 1 86 ? 44.131 -21.979 16.516 1.00 52.00 86 ASN A O 1
ATOM 648 N N . THR A 1 87 ? 42.206 -21.541 17.630 1.00 55.19 87 THR A N 1
ATOM 649 C CA . THR A 1 87 ? 42.629 -21.767 19.022 1.00 55.19 87 THR A CA 1
ATOM 650 C C . THR A 1 87 ? 41.396 -21.784 19.933 1.00 55.19 87 THR A C 1
ATOM 652 O O . THR A 1 87 ? 40.600 -20.849 19.932 1.00 55.19 87 THR A O 1
ATOM 655 N N . ASP A 1 88 ? 41.316 -22.875 20.693 1.00 45.56 88 ASP A N 1
ATOM 656 C CA . ASP A 1 88 ? 40.811 -23.009 22.062 1.00 45.56 88 ASP A CA 1
ATOM 657 C C . ASP A 1 88 ? 39.309 -23.208 22.346 1.00 45.56 88 ASP A C 1
ATOM 659 O O . ASP A 1 88 ? 38.465 -22.314 22.345 1.00 45.56 88 ASP A O 1
ATOM 663 N N . LEU A 1 89 ? 39.039 -24.477 22.674 1.00 58.22 89 LEU A N 1
ATOM 664 C CA . LEU A 1 89 ? 37.991 -24.978 23.554 1.00 58.22 89 LEU A CA 1
ATOM 665 C C . LEU A 1 89 ? 37.901 -24.133 24.833 1.00 58.22 89 LEU A C 1
ATOM 667 O O . LEU A 1 89 ? 38.893 -24.029 25.537 1.00 58.22 89 LEU A O 1
ATOM 671 N N . ASP A 1 90 ? 36.717 -23.595 25.140 1.00 51.84 90 ASP A N 1
ATOM 672 C CA . ASP A 1 9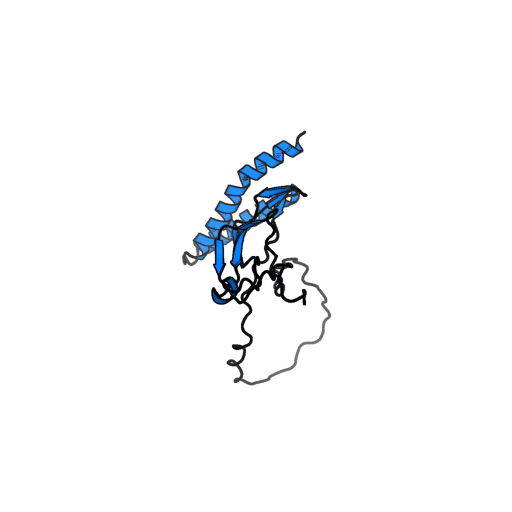0 ? 36.130 -23.556 26.491 1.00 51.84 90 ASP A CA 1
ATOM 673 C C . ASP A 1 90 ? 34.850 -22.706 26.511 1.00 51.84 90 ASP A C 1
ATOM 675 O O . ASP A 1 90 ? 34.892 -21.478 26.555 1.00 51.84 90 ASP A O 1
ATOM 679 N N . LYS A 1 91 ? 33.688 -23.374 26.526 1.00 50.88 91 LYS A N 1
ATOM 680 C CA . LYS A 1 91 ? 32.583 -23.122 27.478 1.00 50.88 91 LYS A CA 1
ATOM 681 C C . LYS A 1 91 ? 31.378 -24.008 27.161 1.00 50.88 91 LYS A C 1
ATOM 683 O O . LYS A 1 91 ? 30.488 -23.685 26.386 1.00 50.88 91 LYS A O 1
ATOM 688 N N . LYS A 1 92 ? 31.407 -25.168 27.814 1.00 45.72 92 LYS A N 1
ATOM 689 C CA . LYS A 1 92 ? 30.329 -25.751 28.622 1.00 45.72 92 LYS A CA 1
ATOM 690 C C . LYS A 1 92 ? 28.890 -25.340 28.262 1.00 45.72 92 LYS A C 1
ATOM 692 O O . LYS A 1 92 ? 28.416 -24.265 28.606 1.00 45.72 92 LYS A O 1
ATOM 697 N N . SER A 1 93 ? 28.193 -26.321 27.696 1.00 51.72 93 SER A N 1
ATOM 698 C CA . SER A 1 93 ? 26.770 -26.617 27.870 1.00 51.72 93 SER A CA 1
ATOM 699 C C . SER A 1 93 ? 26.139 -25.998 29.127 1.00 51.72 93 SER A C 1
ATOM 701 O O . SER A 1 93 ? 26.348 -26.479 30.242 1.00 51.72 93 SER A O 1
ATOM 703 N N . THR A 1 94 ? 25.283 -25.000 28.921 1.00 47.00 94 THR A N 1
ATOM 704 C CA . THR A 1 94 ? 24.022 -24.881 29.652 1.00 47.00 94 THR A CA 1
ATOM 705 C C . THR A 1 94 ? 22.917 -24.578 28.658 1.00 47.00 94 THR A C 1
ATOM 707 O O . THR A 1 94 ? 22.856 -23.503 28.070 1.00 47.00 94 THR A O 1
ATOM 710 N N . ARG A 1 95 ? 22.082 -25.603 28.487 1.00 42.53 95 ARG A N 1
ATOM 711 C CA . ARG A 1 95 ? 20.677 -25.579 28.088 1.00 42.53 95 ARG A CA 1
ATOM 712 C C . ARG A 1 95 ? 20.038 -24.196 28.211 1.00 42.53 95 ARG A C 1
ATOM 714 O O . ARG A 1 95 ? 19.994 -23.616 29.291 1.00 42.53 95 ARG A O 1
ATOM 721 N N . GLY A 1 96 ? 19.496 -23.747 27.095 1.00 33.06 96 GLY A N 1
ATOM 722 C CA . GLY A 1 96 ? 18.726 -22.527 26.968 1.00 33.06 96 GLY A CA 1
ATOM 723 C C . GLY A 1 96 ? 18.056 -22.539 25.609 1.00 33.06 96 GLY A C 1
ATOM 724 O O . GLY A 1 96 ? 18.332 -21.683 24.778 1.00 33.06 96 GLY A O 1
ATOM 725 N N . ASP A 1 97 ? 17.216 -23.551 25.382 1.00 39.81 97 ASP A N 1
ATOM 726 C CA . ASP A 1 97 ? 16.105 -23.446 24.447 1.00 39.81 97 ASP A CA 1
ATOM 727 C C . ASP A 1 97 ? 15.243 -22.267 24.909 1.00 39.81 97 ASP A C 1
ATOM 729 O O . ASP A 1 97 ? 14.331 -22.404 25.719 1.00 39.81 97 ASP A O 1
ATOM 733 N N . ILE A 1 98 ? 15.579 -21.072 24.441 1.00 47.59 98 ILE A N 1
ATOM 734 C CA . ILE A 1 98 ? 14.647 -19.960 24.383 1.00 47.59 98 ILE A CA 1
ATOM 735 C C . ILE A 1 98 ? 14.629 -19.579 22.917 1.00 47.59 98 ILE A C 1
ATOM 737 O O . ILE A 1 98 ? 15.397 -18.748 22.436 1.00 47.59 98 ILE A O 1
ATOM 741 N N . SER A 1 99 ? 13.758 -20.288 22.201 1.00 44.81 99 SER A N 1
ATOM 742 C CA . SER A 1 99 ? 13.053 -19.774 21.036 1.00 44.81 99 SER A CA 1
ATOM 743 C C . SER A 1 99 ? 12.938 -18.262 21.151 1.00 44.81 99 SER A C 1
ATOM 745 O O . SER A 1 99 ? 12.266 -17.788 22.064 1.00 44.81 99 SER A O 1
ATOM 747 N N . ASN A 1 100 ? 13.614 -17.533 20.265 1.00 48.53 100 ASN A N 1
ATOM 748 C CA . ASN A 1 100 ? 13.497 -16.090 20.133 1.00 48.53 100 ASN A CA 1
ATOM 749 C C . ASN A 1 100 ? 11.994 -15.721 20.135 1.00 48.53 100 ASN A C 1
ATOM 751 O O . ASN A 1 100 ? 11.323 -16.003 19.139 1.00 48.53 100 ASN A O 1
ATOM 755 N N . PRO A 1 101 ? 11.427 -15.173 21.232 1.00 48.62 101 PRO A N 1
ATOM 756 C CA . PRO A 1 101 ? 9.988 -14.953 21.344 1.00 48.62 101 PRO A CA 1
ATOM 757 C C . PRO A 1 101 ? 9.561 -13.605 20.754 1.00 48.62 101 PRO A C 1
ATOM 759 O O . PRO A 1 101 ? 8.381 -13.263 20.772 1.00 48.62 101 PRO A O 1
ATOM 762 N N . GLU A 1 102 ? 10.489 -12.850 20.166 1.00 40.56 102 GLU A N 1
ATOM 763 C CA . GLU A 1 102 ? 10.159 -11.631 19.442 1.00 40.56 102 GLU A CA 1
ATOM 764 C C . GLU A 1 102 ? 9.916 -11.951 17.970 1.00 40.56 102 GLU A C 1
ATOM 766 O O . GLU A 1 102 ? 10.819 -12.018 17.133 1.00 40.56 102 GLU A O 1
ATOM 771 N N . GLY A 1 103 ? 8.636 -12.197 17.691 1.00 36.50 103 GLY A N 1
ATOM 772 C CA . GLY A 1 103 ? 8.056 -12.420 16.378 1.00 36.50 103 GLY A CA 1
ATOM 773 C C . GLY A 1 103 ? 8.175 -11.218 15.446 1.00 36.50 103 GLY A C 1
ATOM 774 O O . GLY A 1 103 ? 7.169 -10.640 15.050 1.00 36.50 103 GLY A O 1
ATOM 775 N N . ASN A 1 104 ? 9.389 -10.916 14.999 1.00 38.69 104 ASN A N 1
ATOM 776 C CA . ASN A 1 104 ? 9.601 -10.314 13.694 1.00 38.69 104 ASN A CA 1
ATOM 777 C C . ASN A 1 104 ? 10.055 -11.414 12.742 1.00 38.69 104 ASN A C 1
ATOM 779 O O . ASN A 1 104 ? 11.238 -11.616 12.474 1.00 38.69 104 ASN A O 1
ATOM 783 N N . SER A 1 105 ? 9.062 -12.107 12.190 1.00 34.41 105 SER A N 1
ATOM 784 C CA . SER A 1 105 ? 9.207 -12.823 10.932 1.00 34.41 105 SER A CA 1
ATOM 785 C C . SER A 1 105 ? 9.416 -11.796 9.807 1.00 34.41 105 SER A C 1
ATOM 787 O O . SER A 1 105 ? 8.562 -11.574 8.955 1.00 34.41 105 SER A O 1
ATOM 789 N N . PHE A 1 106 ? 10.581 -11.139 9.779 1.00 31.31 106 PHE A N 1
ATOM 790 C CA . PHE A 1 106 ? 11.092 -10.553 8.542 1.00 31.31 106 PHE A CA 1
ATOM 791 C C . PHE A 1 106 ? 11.539 -11.735 7.684 1.00 31.31 106 PHE A C 1
ATOM 793 O O . PHE A 1 106 ? 12.672 -12.206 7.723 1.00 31.31 106 PHE A O 1
ATOM 800 N N . ARG A 1 107 ? 10.529 -12.318 7.039 1.00 33.75 107 ARG A N 1
ATOM 801 C CA . ARG A 1 107 ? 10.561 -13.556 6.277 1.00 33.75 107 ARG A CA 1
ATOM 802 C C . ARG A 1 107 ? 11.607 -13.434 5.174 1.00 33.75 107 ARG A C 1
ATOM 804 O O . ARG A 1 107 ? 11.324 -12.919 4.098 1.00 33.75 107 ARG A O 1
ATOM 811 N N . ALA A 1 108 ? 12.782 -14.009 5.410 1.00 34.25 108 ALA A N 1
ATOM 812 C CA . ALA A 1 108 ? 13.560 -14.639 4.355 1.00 34.25 108 ALA A CA 1
ATOM 813 C C . ALA A 1 108 ? 12.775 -15.872 3.865 1.00 34.25 108 ALA A C 1
ATOM 815 O O . ALA A 1 108 ? 13.146 -17.012 4.128 1.00 34.25 108 ALA A O 1
ATOM 816 N N . ASN A 1 109 ? 11.630 -15.643 3.216 1.00 36.12 109 ASN A N 1
ATOM 817 C CA . ASN A 1 109 ? 10.834 -16.706 2.625 1.00 36.12 109 ASN A CA 1
ATOM 818 C C . ASN A 1 109 ? 11.240 -16.858 1.167 1.00 36.12 109 ASN A C 1
ATOM 820 O O . ASN A 1 109 ? 11.056 -15.954 0.354 1.00 36.12 109 ASN A O 1
ATOM 824 N N . GLY A 1 110 ? 11.806 -18.024 0.866 1.00 33.97 110 GLY A N 1
ATOM 825 C CA . GLY A 1 110 ? 12.152 -18.435 -0.482 1.00 33.97 110 GLY A CA 1
ATOM 826 C C . GLY A 1 110 ? 10.985 -18.258 -1.454 1.00 33.97 110 GLY A C 1
ATOM 827 O O . GLY A 1 110 ? 9.887 -18.762 -1.227 1.00 33.97 110 GLY A O 1
ATOM 828 N N . ALA A 1 111 ? 11.274 -17.518 -2.523 1.00 43.19 111 ALA A N 1
ATOM 829 C CA . ALA A 1 111 ? 10.751 -17.657 -3.878 1.00 43.19 111 ALA A CA 1
ATOM 830 C C . ALA A 1 111 ? 9.335 -18.247 -4.026 1.00 43.19 111 ALA A C 1
ATOM 832 O O . ALA A 1 111 ? 9.164 -19.363 -4.517 1.00 43.19 111 ALA A O 1
ATOM 833 N N . LYS A 1 112 ? 8.306 -17.465 -3.689 1.00 47.53 112 LYS A N 1
ATOM 834 C CA . LYS A 1 112 ? 6.973 -17.639 -4.281 1.00 47.53 112 LYS A CA 1
ATOM 835 C C . LYS A 1 112 ? 6.439 -16.278 -4.699 1.00 47.53 112 LYS A C 1
ATOM 837 O O . LYS A 1 112 ? 5.901 -15.543 -3.878 1.00 47.53 112 LYS A O 1
ATOM 842 N N . GLY A 1 113 ? 6.638 -15.954 -5.974 1.00 62.91 113 GLY A N 1
ATOM 843 C CA . GLY A 1 113 ? 5.926 -14.858 -6.618 1.00 62.91 113 GLY A CA 1
ATOM 844 C C . GLY A 1 113 ? 4.431 -15.096 -6.551 1.00 62.91 113 GLY A C 1
ATOM 845 O O . GLY A 1 113 ? 3.969 -16.221 -6.759 1.00 62.91 113 GLY A O 1
ATOM 846 N N . VAL A 1 114 ? 3.679 -14.047 -6.245 1.00 75.88 114 VAL A N 1
ATOM 847 C CA . VAL A 1 114 ? 2.219 -14.088 -6.316 1.00 75.88 114 VAL A CA 1
ATOM 848 C C . VAL A 1 114 ? 1.810 -13.870 -7.775 1.00 75.88 114 VAL A C 1
ATOM 850 O O . VAL A 1 114 ? 2.335 -12.982 -8.452 1.00 75.88 114 VAL A O 1
ATOM 853 N N . MET A 1 115 ? 0.895 -14.703 -8.276 1.00 82.44 115 MET A N 1
ATOM 854 C CA . MET A 1 115 ? 0.295 -14.491 -9.595 1.00 82.44 115 MET A CA 1
ATOM 855 C C . MET A 1 115 ? -0.624 -13.270 -9.553 1.00 82.44 115 MET A C 1
ATOM 857 O O . MET A 1 115 ? -1.352 -13.052 -8.582 1.00 82.44 115 MET A O 1
ATOM 861 N N . PHE A 1 116 ? -0.604 -12.484 -10.624 1.00 88.25 116 PHE A N 1
ATOM 862 C CA . PHE A 1 116 ? -1.456 -11.316 -10.757 1.00 88.25 116 PHE A CA 1
ATOM 863 C C . PHE A 1 116 ? -2.935 -11.717 -10.801 1.00 88.25 116 PHE A C 1
ATOM 865 O O . PHE A 1 116 ? -3.372 -12.469 -11.672 1.00 88.25 116 PHE A O 1
ATOM 872 N N . ASN A 1 117 ? -3.705 -11.151 -9.873 1.00 89.94 117 ASN A N 1
ATOM 873 C CA . ASN A 1 117 ? -5.151 -11.328 -9.776 1.00 89.94 117 ASN A CA 1
ATOM 874 C C . ASN A 1 117 ? -5.843 -9.962 -9.911 1.00 89.94 117 ASN A C 1
ATOM 876 O O . ASN A 1 117 ? -5.695 -9.161 -8.985 1.00 89.94 117 ASN A O 1
ATOM 880 N N . PRO A 1 118 ? -6.646 -9.712 -10.968 1.00 90.00 118 PRO A N 1
ATOM 881 C CA . PRO A 1 118 ? -7.331 -8.430 -11.188 1.00 90.00 118 PRO A CA 1
ATOM 882 C C . PRO A 1 118 ? -8.270 -7.983 -10.057 1.00 90.00 118 PRO A C 1
ATOM 884 O O . PRO A 1 118 ? -8.580 -6.805 -9.941 1.00 90.00 118 PRO A O 1
ATOM 887 N N . LEU A 1 119 ? -8.739 -8.915 -9.218 1.00 91.00 119 LEU A N 1
ATOM 888 C CA . LEU A 1 119 ? -9.600 -8.603 -8.069 1.00 91.00 119 LEU A CA 1
ATOM 889 C C . LEU A 1 119 ? -8.854 -7.888 -6.934 1.00 91.00 119 LEU A C 1
ATOM 891 O O . LEU A 1 119 ? -9.456 -7.121 -6.190 1.00 91.00 119 LEU A O 1
ATOM 895 N N . TYR A 1 120 ? -7.556 -8.160 -6.784 1.00 90.75 120 TYR A N 1
ATOM 896 C CA . TYR A 1 120 ? -6.740 -7.682 -5.661 1.00 90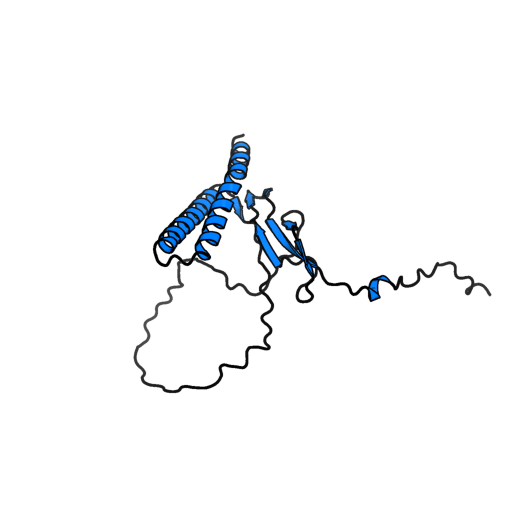.75 120 TYR A CA 1
ATOM 897 C C . TYR A 1 120 ? -5.603 -6.756 -6.104 1.00 90.75 120 TYR A C 1
ATOM 899 O O . TYR A 1 120 ? -5.045 -6.028 -5.281 1.00 90.75 120 TYR A O 1
ATOM 907 N N . HIS A 1 121 ? -5.265 -6.778 -7.393 1.00 91.88 121 HIS A N 1
ATOM 908 C CA . HIS A 1 121 ? -4.111 -6.096 -7.953 1.00 91.88 121 HIS A CA 1
ATOM 909 C C . HIS A 1 121 ? -4.498 -5.268 -9.177 1.00 91.88 121 HIS A C 1
ATOM 911 O O . HIS A 1 121 ? -5.269 -5.706 -10.029 1.00 91.88 121 HIS A O 1
ATOM 917 N N . GLU A 1 122 ? -3.883 -4.099 -9.284 1.00 93.31 122 GLU A N 1
ATOM 918 C CA . GLU A 1 122 ? -3.939 -3.198 -10.426 1.00 93.31 122 GLU A CA 1
ATOM 919 C C . GLU A 1 122 ? -2.552 -3.170 -11.089 1.00 93.31 122 GLU A C 1
ATOM 921 O O . GLU A 1 122 ? -1.554 -2.820 -10.455 1.00 93.31 122 GLU A O 1
ATOM 926 N N . ALA A 1 123 ? -2.469 -3.577 -12.358 1.00 92.06 123 ALA A N 1
ATOM 927 C CA . ALA A 1 123 ? -1.216 -3.562 -13.108 1.00 92.06 123 ALA A CA 1
ATOM 928 C C . ALA A 1 123 ? -0.977 -2.161 -13.684 1.00 92.06 123 ALA A C 1
ATOM 930 O O . ALA A 1 123 ? -1.673 -1.739 -14.605 1.00 92.06 123 ALA A O 1
ATOM 931 N N . VAL A 1 124 ? 0.009 -1.445 -13.140 1.00 93.56 124 VAL A N 1
ATOM 932 C CA . VAL A 1 124 ? 0.367 -0.090 -13.602 1.00 93.56 124 VAL A CA 1
ATOM 933 C C . VAL A 1 124 ? 1.429 -0.141 -14.701 1.00 93.56 124 VAL A C 1
ATOM 935 O O . VAL A 1 124 ? 1.442 0.709 -15.588 1.00 93.56 124 VAL A O 1
ATOM 938 N N . ALA A 1 125 ? 2.316 -1.138 -14.658 1.00 89.88 125 ALA A N 1
ATOM 939 C CA . ALA A 1 125 ? 3.350 -1.333 -15.667 1.00 89.88 125 ALA A CA 1
ATOM 940 C C . ALA A 1 125 ? 3.593 -2.820 -15.945 1.00 89.88 125 ALA A C 1
ATOM 942 O O . ALA A 1 125 ? 3.540 -3.656 -15.041 1.00 89.88 125 ALA A O 1
ATOM 943 N N . GLU A 1 126 ? 3.916 -3.128 -17.196 1.00 90.12 126 GLU A N 1
ATOM 944 C CA . GLU A 1 126 ? 4.376 -4.445 -17.631 1.00 90.12 126 GLU A CA 1
ATOM 945 C C . GLU A 1 126 ? 5.871 -4.344 -17.956 1.00 90.12 126 GLU A C 1
ATOM 947 O O . GLU A 1 126 ? 6.288 -3.433 -18.673 1.00 90.12 126 GLU A O 1
ATOM 952 N N . VAL A 1 127 ? 6.684 -5.256 -17.424 1.00 88.44 127 VAL A N 1
ATOM 953 C CA . VAL A 1 127 ? 8.116 -5.350 -17.735 1.00 88.44 127 VAL A CA 1
ATOM 954 C C . VAL A 1 127 ? 8.348 -6.634 -18.517 1.00 88.44 127 VAL A C 1
ATOM 956 O O . VAL A 1 127 ? 7.956 -7.718 -18.082 1.00 88.44 127 VAL A O 1
ATOM 959 N N . GLU A 1 128 ? 8.966 -6.506 -19.690 1.00 86.69 128 GLU A N 1
ATOM 960 C CA . GLU A 1 128 ? 9.357 -7.658 -20.499 1.00 86.69 128 GLU A CA 1
ATOM 961 C C . GLU A 1 128 ? 10.511 -8.386 -19.805 1.00 86.69 128 GLU A C 1
ATOM 963 O O . GLU A 1 128 ? 11.573 -7.808 -19.572 1.00 86.69 128 GLU A O 1
ATOM 968 N N . THR A 1 129 ? 10.303 -9.641 -19.416 1.00 80.88 129 THR A N 1
ATOM 969 C CA . THR A 1 129 ? 11.316 -10.442 -18.716 1.00 80.88 129 THR A CA 1
ATOM 970 C C . THR A 1 129 ? 11.106 -11.915 -19.048 1.00 80.88 129 THR A C 1
ATOM 972 O O . THR A 1 129 ? 9.970 -12.387 -19.048 1.00 80.88 129 THR A O 1
ATOM 975 N N . ASP A 1 130 ? 12.191 -12.637 -19.331 1.00 80.69 130 ASP A N 1
ATOM 976 C CA . ASP A 1 130 ? 12.153 -14.080 -19.617 1.00 80.69 130 ASP A CA 1
ATOM 977 C C . ASP A 1 130 ? 12.398 -14.938 -18.358 1.00 80.69 130 ASP A C 1
ATOM 979 O O . ASP A 1 130 ? 12.108 -16.134 -18.355 1.00 80.69 130 ASP A O 1
ATOM 983 N N . ASP A 1 131 ? 12.875 -14.321 -17.270 1.00 77.62 131 ASP A N 1
ATOM 984 C CA . ASP A 1 131 ? 13.211 -14.973 -15.994 1.00 77.62 131 ASP A CA 1
ATOM 985 C C . ASP A 1 131 ? 11.984 -15.456 -15.208 1.00 77.62 131 ASP A C 1
ATOM 987 O O . ASP A 1 131 ? 12.080 -16.330 -14.339 1.00 77.62 131 ASP A O 1
ATOM 991 N N . HIS A 1 132 ? 10.815 -14.869 -15.477 1.00 77.31 132 HIS A N 1
ATOM 992 C CA . HIS A 1 132 ? 9.596 -15.095 -14.711 1.00 77.31 132 HIS A CA 1
ATOM 993 C C . HIS A 1 132 ? 8.415 -15.446 -15.616 1.00 77.31 132 HIS A C 1
ATOM 995 O O . HIS A 1 132 ? 8.316 -14.938 -16.735 1.00 77.31 132 HIS A O 1
ATOM 1001 N N . PRO A 1 133 ? 7.501 -16.320 -15.152 1.00 78.62 133 PRO A N 1
ATOM 1002 C CA . PRO A 1 133 ? 6.322 -16.658 -15.928 1.00 78.62 133 PRO A CA 1
ATOM 1003 C C . PRO A 1 133 ? 5.438 -15.426 -16.148 1.00 78.62 133 PRO A C 1
ATOM 1005 O O . PRO A 1 133 ? 5.423 -14.494 -15.339 1.00 78.62 133 PRO A O 1
ATOM 1008 N N . ASP A 1 134 ? 4.682 -15.447 -17.245 1.00 84.56 134 ASP A N 1
ATOM 1009 C CA . ASP A 1 134 ? 3.745 -14.378 -17.591 1.00 84.56 134 ASP A CA 1
ATOM 1010 C C . ASP A 1 134 ? 2.772 -14.099 -16.434 1.00 84.56 134 ASP A C 1
ATOM 1012 O O . ASP A 1 134 ? 2.336 -15.026 -15.742 1.00 84.56 134 ASP A O 1
ATOM 1016 N N . LYS A 1 135 ? 2.432 -12.820 -16.229 1.00 85.44 135 LYS A N 1
ATOM 1017 C CA . LYS A 1 135 ? 1.514 -12.347 -15.173 1.00 85.44 135 LYS A CA 1
ATOM 1018 C C . LYS A 1 135 ? 2.018 -12.574 -13.746 1.00 85.44 135 LYS A C 1
ATOM 1020 O O . LYS A 1 135 ? 1.228 -12.616 -12.802 1.00 85.44 135 LYS A O 1
ATOM 1025 N N . THR A 1 136 ? 3.326 -12.697 -13.562 1.00 87.62 136 THR A N 1
ATOM 1026 C CA . THR A 1 136 ? 3.928 -12.726 -12.224 1.00 87.62 136 THR A CA 1
ATOM 1027 C C . THR A 1 136 ? 4.172 -11.311 -11.720 1.00 87.62 136 THR A C 1
ATOM 1029 O O . THR A 1 136 ? 4.617 -10.456 -12.482 1.00 87.62 136 THR A O 1
ATOM 1032 N N . ILE A 1 137 ? 3.900 -11.048 -10.441 1.00 87.31 137 ILE A N 1
ATOM 1033 C CA . ILE A 1 137 ? 4.184 -9.742 -9.841 1.00 87.31 137 ILE A CA 1
ATOM 1034 C C . ILE A 1 137 ? 5.686 -9.619 -9.550 1.00 87.31 137 ILE A C 1
ATOM 1036 O O . ILE A 1 137 ? 6.252 -10.412 -8.797 1.00 87.31 137 ILE A O 1
ATOM 1040 N N . LEU A 1 138 ? 6.319 -8.607 -10.140 1.00 86.00 138 LEU A N 1
ATOM 1041 C CA . LEU A 1 138 ? 7.741 -8.311 -9.968 1.00 86.00 138 LEU A CA 1
ATOM 1042 C C . LEU A 1 138 ? 7.971 -7.388 -8.776 1.00 86.00 138 LEU A C 1
ATOM 1044 O O . LEU A 1 138 ? 8.770 -7.687 -7.894 1.00 86.00 138 LEU A O 1
ATOM 1048 N N . GLU A 1 139 ? 7.248 -6.272 -8.744 1.00 84.44 139 GLU A N 1
ATOM 1049 C CA . GLU A 1 139 ? 7.461 -5.193 -7.785 1.00 84.44 139 GLU A CA 1
ATOM 1050 C C . GLU A 1 139 ? 6.122 -4.566 -7.391 1.00 84.44 139 GLU A C 1
ATOM 1052 O O . GLU A 1 139 ? 5.263 -4.326 -8.242 1.00 84.44 139 GLU A O 1
ATOM 1057 N N . GLU A 1 140 ? 5.952 -4.276 -6.103 1.00 86.19 140 GLU A N 1
ATOM 1058 C CA . GLU A 1 140 ? 4.822 -3.506 -5.586 1.00 86.19 140 GLU A CA 1
ATOM 1059 C C . GLU A 1 140 ? 5.194 -2.021 -5.542 1.00 86.19 140 GLU A C 1
ATOM 1061 O O . GLU A 1 140 ? 6.124 -1.630 -4.841 1.00 86.19 140 GLU A O 1
ATOM 1066 N N . MET A 1 141 ? 4.460 -1.186 -6.281 1.00 87.38 141 MET A N 1
ATOM 1067 C CA . MET A 1 141 ? 4.663 0.267 -6.272 1.00 87.38 141 MET A CA 1
ATOM 1068 C C . MET A 1 141 ? 3.900 0.940 -5.134 1.00 87.38 141 MET A C 1
ATOM 1070 O O . MET A 1 141 ? 4.373 1.911 -4.545 1.00 87.38 141 MET A O 1
ATOM 1074 N N . ARG A 1 142 ? 2.691 0.451 -4.843 1.00 90.12 142 ARG A N 1
ATOM 1075 C CA . ARG A 1 142 ? 1.828 0.997 -3.796 1.00 90.12 142 ARG A CA 1
ATOM 1076 C C . ARG A 1 142 ? 1.047 -0.124 -3.131 1.00 90.12 142 ARG A C 1
ATOM 1078 O O . ARG A 1 142 ? 0.382 -0.902 -3.810 1.00 90.12 142 ARG A O 1
ATOM 1085 N N . ARG A 1 143 ? 1.068 -0.134 -1.796 1.00 88.69 143 ARG A N 1
ATOM 1086 C CA . ARG A 1 143 ? 0.432 -1.180 -0.991 1.00 88.69 143 ARG A CA 1
ATOM 1087 C C . ARG A 1 143 ? -1.083 -1.219 -1.152 1.00 88.69 143 ARG A C 1
ATOM 1089 O O . ARG A 1 143 ? -1.745 -0.183 -1.081 1.00 88.69 143 ARG A O 1
ATOM 1096 N N . GLY A 1 144 ? -1.637 -2.409 -1.339 1.00 90.88 144 GLY A N 1
ATOM 1097 C CA . GLY A 1 144 ? -3.082 -2.634 -1.300 1.00 90.88 144 GLY A CA 1
ATOM 1098 C C . GLY A 1 144 ? -3.574 -2.910 0.120 1.00 90.88 144 GLY A C 1
ATOM 1099 O O . GLY A 1 144 ? -2.831 -3.452 0.939 1.00 90.88 144 GLY A O 1
ATOM 1100 N N . TYR A 1 145 ? -4.835 -2.586 0.407 1.00 91.94 145 TYR A N 1
ATOM 1101 C CA . TYR A 1 145 ? -5.461 -2.870 1.701 1.00 91.94 145 TYR A CA 1
ATOM 1102 C C . TYR A 1 145 ? -6.845 -3.489 1.514 1.00 91.94 145 TYR A C 1
ATOM 1104 O O . TYR A 1 145 ? -7.638 -3.068 0.666 1.00 91.94 145 TYR A O 1
ATOM 1112 N N . MET A 1 146 ? -7.145 -4.474 2.352 1.00 90.88 146 MET A N 1
ATOM 1113 C CA . MET A 1 146 ? -8.447 -5.121 2.453 1.00 90.88 146 MET A CA 1
ATOM 1114 C C . MET A 1 146 ? -8.989 -4.964 3.873 1.00 90.88 146 MET A C 1
ATOM 1116 O O . MET A 1 146 ? -8.226 -4.943 4.839 1.00 90.88 146 MET A O 1
ATOM 1120 N N . ILE A 1 147 ? -10.305 -4.865 4.009 1.00 91.00 147 ILE A N 1
ATOM 1121 C CA . ILE A 1 147 ? -10.999 -4.950 5.289 1.00 91.00 147 ILE A CA 1
ATOM 1122 C C . ILE A 1 147 ? -11.846 -6.216 5.283 1.00 91.00 147 ILE A C 1
ATOM 1124 O O . ILE A 1 147 ? -12.743 -6.375 4.456 1.00 91.00 147 ILE A O 1
ATOM 1128 N N . GLN A 1 148 ? -11.543 -7.141 6.193 1.00 85.00 148 GLN A N 1
ATOM 1129 C CA . GLN A 1 148 ? -12.153 -8.476 6.199 1.00 85.00 148 GLN A CA 1
ATOM 1130 C C . GLN A 1 148 ? -12.021 -9.167 4.822 1.00 85.00 148 GLN A C 1
ATOM 1132 O O . GLN A 1 148 ? -10.904 -9.508 4.447 1.00 85.00 148 GLN A O 1
ATOM 1137 N N . ASP A 1 149 ? -13.119 -9.322 4.075 1.00 85.19 149 ASP A N 1
ATOM 1138 C CA . ASP A 1 149 ? -13.159 -9.955 2.746 1.00 85.19 149 ASP A CA 1
ATOM 1139 C C . ASP A 1 149 ? -13.338 -8.943 1.595 1.00 85.19 149 ASP A C 1
ATOM 1141 O O . ASP A 1 149 ? -13.444 -9.320 0.428 1.00 85.19 149 ASP A O 1
ATOM 1145 N N . ARG A 1 150 ? -13.398 -7.641 1.906 1.00 87.50 150 ARG A N 1
ATOM 1146 C CA . ARG A 1 150 ? -13.604 -6.563 0.934 1.00 87.50 150 ARG A CA 1
ATOM 1147 C C . ARG A 1 150 ? -12.294 -5.835 0.655 1.00 87.50 150 ARG A C 1
ATOM 1149 O O . ARG A 1 150 ? -11.584 -5.427 1.571 1.00 87.50 150 ARG A O 1
ATOM 1156 N N . VAL A 1 151 ? -12.009 -5.592 -0.618 1.00 91.25 151 VAL A N 1
ATOM 1157 C CA . VAL A 1 151 ? -10.878 -4.757 -1.037 1.00 91.25 151 VAL A CA 1
ATOM 1158 C C . VAL A 1 151 ? -11.248 -3.286 -0.847 1.00 91.25 151 VAL A C 1
ATOM 1160 O O . VAL A 1 151 ? -12.239 -2.825 -1.407 1.00 91.25 151 VAL A O 1
ATOM 1163 N N . LEU A 1 152 ? -10.462 -2.557 -0.047 1.00 91.31 152 LEU A N 1
ATOM 1164 C CA . LEU A 1 152 ? -10.584 -1.099 0.080 1.00 91.31 152 LEU A CA 1
ATOM 1165 C C . LEU A 1 152 ? -9.814 -0.402 -1.037 1.00 91.31 152 LEU A C 1
ATOM 1167 O O . LEU A 1 152 ? -10.300 0.546 -1.645 1.00 91.31 152 LEU A O 1
ATOM 1171 N N . ARG A 1 153 ? -8.599 -0.889 -1.297 1.00 92.31 153 ARG A N 1
ATOM 1172 C CA . ARG A 1 153 ? -7.725 -0.396 -2.356 1.00 92.31 153 ARG A CA 1
ATOM 1173 C C . ARG A 1 153 ? -6.906 -1.555 -2.925 1.00 92.31 153 ARG A C 1
ATOM 1175 O O . ARG A 1 153 ? -6.227 -2.216 -2.132 1.00 92.31 153 ARG A O 1
ATOM 1182 N N . PRO A 1 154 ? -6.928 -1.801 -4.248 1.00 93.38 154 PRO A N 1
ATOM 1183 C CA . PRO A 1 154 ? -6.071 -2.813 -4.855 1.00 93.38 154 PRO A CA 1
ATOM 1184 C C . PRO A 1 154 ? -4.596 -2.420 -4.721 1.00 93.38 154 PRO A C 1
ATOM 1186 O O . PRO A 1 154 ? -4.255 -1.238 -4.626 1.00 93.38 154 PRO A O 1
ATOM 1189 N N . SER A 1 155 ? -3.712 -3.414 -4.692 1.00 92.81 155 SER A N 1
ATOM 1190 C CA . SER A 1 155 ? -2.271 -3.153 -4.731 1.00 92.81 155 SER A CA 1
ATOM 1191 C C . SER A 1 155 ? -1.847 -2.793 -6.151 1.00 92.81 155 SER A C 1
ATOM 1193 O O . SER A 1 155 ? -2.252 -3.462 -7.102 1.00 92.81 155 SER A O 1
ATOM 1195 N N . GLN A 1 156 ? -1.034 -1.748 -6.298 1.00 92.19 156 GLN A N 1
ATOM 1196 C CA . GLN A 1 156 ? -0.503 -1.348 -7.597 1.00 92.19 156 GLN A CA 1
ATOM 1197 C C . GLN A 1 156 ? 0.846 -2.008 -7.825 1.00 92.19 156 GLN A C 1
ATOM 1199 O O . GLN A 1 156 ? 1.789 -1.809 -7.051 1.00 92.19 156 GLN A O 1
ATOM 1204 N N . VAL A 1 157 ? 0.941 -2.778 -8.903 1.00 92.00 157 VAL A N 1
ATOM 1205 C CA . VAL A 1 157 ? 2.062 -3.686 -9.138 1.00 92.00 157 VAL A CA 1
ATOM 1206 C C . VAL A 1 157 ? 2.625 -3.556 -10.548 1.00 92.00 157 VAL A C 1
ATOM 1208 O O . VAL A 1 157 ? 1.929 -3.172 -11.493 1.00 92.00 157 VAL A O 1
ATOM 1211 N N . LYS A 1 158 ? 3.904 -3.914 -10.679 1.00 90.94 158 LYS A N 1
ATOM 1212 C CA . LYS A 1 158 ? 4.565 -4.178 -11.956 1.00 90.94 158 LYS A CA 1
ATOM 1213 C C . LYS A 1 158 ? 4.500 -5.674 -12.240 1.00 90.94 158 LYS A C 1
ATOM 1215 O O . LYS A 1 158 ? 4.891 -6.473 -11.385 1.00 90.94 158 LYS A O 1
ATOM 1220 N N . VAL A 1 159 ? 4.018 -6.055 -13.417 1.00 90.88 159 VAL A N 1
ATOM 1221 C CA . VAL A 1 159 ? 3.862 -7.463 -13.812 1.00 90.88 159 VAL A CA 1
ATOM 1222 C C . VAL A 1 159 ? 4.862 -7.857 -14.891 1.00 90.88 159 VAL A C 1
ATOM 1224 O O . VAL A 1 159 ? 5.241 -7.044 -15.731 1.00 90.88 159 VAL A O 1
ATOM 1227 N N . ALA A 1 160 ? 5.287 -9.115 -14.867 1.00 89.00 160 ALA A N 1
ATOM 1228 C CA . ALA A 1 160 ? 6.113 -9.703 -15.906 1.00 89.00 160 ALA A CA 1
ATOM 1229 C C . ALA A 1 160 ? 5.264 -10.013 -17.139 1.00 89.00 160 ALA A C 1
ATOM 1231 O O . ALA A 1 160 ? 4.206 -10.642 -17.025 1.00 89.00 160 ALA A O 1
ATOM 1232 N N . LYS A 1 161 ? 5.766 -9.624 -18.308 1.00 87.06 161 LYS A N 1
ATOM 1233 C CA . LYS A 1 161 ? 5.244 -10.048 -19.604 1.00 87.06 161 LYS A CA 1
ATOM 1234 C C . LYS A 1 161 ? 6.314 -10.846 -20.322 1.00 87.06 161 LYS A C 1
ATOM 1236 O O . LYS A 1 161 ? 7.414 -10.344 -20.552 1.00 87.06 161 LYS A O 1
ATOM 1241 N N . LYS A 1 162 ? 5.996 -12.078 -20.708 1.00 83.25 162 LYS A N 1
ATOM 1242 C CA . LYS A 1 162 ? 6.939 -12.873 -21.497 1.00 83.25 162 LYS A CA 1
ATOM 1243 C C . LYS A 1 162 ? 7.090 -12.257 -22.887 1.00 83.25 162 LYS A C 1
ATOM 1245 O O . LYS A 1 162 ? 6.090 -11.973 -23.554 1.00 83.25 162 LYS A O 1
ATOM 1250 N N . ARG A 1 163 ? 8.329 -12.090 -23.353 1.00 77.06 163 ARG A N 1
ATOM 1251 C CA . ARG A 1 163 ? 8.588 -11.633 -24.718 1.00 77.06 163 ARG A CA 1
ATOM 1252 C C . ARG A 1 163 ? 8.211 -12.759 -25.677 1.00 77.06 163 ARG A C 1
ATOM 1254 O O . ARG A 1 163 ? 8.875 -13.787 -25.730 1.00 77.06 163 ARG A O 1
ATOM 1261 N N . ILE A 1 164 ? 7.119 -12.600 -26.420 1.00 72.00 164 ILE A N 1
ATOM 1262 C CA . ILE A 1 164 ? 6.774 -13.546 -27.486 1.00 72.00 164 ILE A CA 1
ATOM 1263 C C . ILE A 1 164 ? 7.561 -13.107 -28.724 1.00 72.00 164 ILE A C 1
ATOM 1265 O O . ILE A 1 164 ? 7.282 -12.024 -29.255 1.00 72.00 164 ILE A O 1
ATOM 1269 N N . PRO A 1 165 ? 8.565 -13.875 -29.190 1.00 66.19 165 PRO A N 1
ATOM 1270 C CA . PRO A 1 165 ? 9.254 -13.535 -30.421 1.00 66.19 165 PRO A CA 1
ATOM 1271 C C . PRO A 1 165 ? 8.239 -13.541 -31.569 1.00 66.19 165 PRO A C 1
ATOM 1273 O O . PRO A 1 165 ? 7.452 -14.470 -31.748 1.00 66.19 165 PRO A O 1
ATOM 1276 N N . LYS A 1 166 ? 8.251 -12.469 -32.366 1.00 60.22 166 LYS A N 1
ATOM 1277 C CA . LYS A 1 166 ? 7.287 -12.196 -33.448 1.00 60.22 166 LYS A CA 1
ATOM 1278 C C . LYS A 1 166 ? 7.192 -13.316 -34.506 1.00 60.22 166 LYS A C 1
ATOM 1280 O O . LYS A 1 166 ? 6.252 -13.324 -35.295 1.00 60.22 166 LYS A O 1
ATOM 1285 N N . SER A 1 167 ? 8.128 -14.266 -34.514 1.00 59.31 167 SER A N 1
ATOM 1286 C CA . SER A 1 167 ? 8.159 -15.438 -35.395 1.00 59.31 167 SER A CA 1
ATOM 1287 C C . SER A 1 167 ? 7.038 -16.453 -35.139 1.00 59.31 167 SER A C 1
ATOM 1289 O O . SER A 1 167 ? 6.636 -17.138 -36.074 1.00 59.31 167 SER A O 1
ATOM 1291 N N . GLU A 1 168 ? 6.492 -16.542 -33.922 1.00 55.53 168 GLU A N 1
ATOM 1292 C CA . GLU A 1 168 ? 5.420 -17.500 -33.587 1.00 55.53 168 GLU A CA 1
ATOM 1293 C C . GLU A 1 168 ? 4.001 -16.970 -33.840 1.00 55.53 168 GLU A C 1
ATOM 1295 O O . GLU A 1 168 ? 3.068 -17.759 -33.960 1.00 55.53 168 GLU A O 1
ATOM 1300 N N . ALA A 1 169 ? 3.827 -15.656 -34.016 1.00 54.41 169 ALA A N 1
ATOM 1301 C CA . ALA A 1 169 ? 2.534 -15.053 -34.358 1.00 54.41 169 ALA A CA 1
ATOM 1302 C C . ALA A 1 169 ? 2.163 -15.182 -35.853 1.00 54.41 169 ALA A C 1
ATOM 1304 O O . ALA A 1 169 ? 1.029 -14.895 -36.229 1.00 54.41 169 ALA A O 1
ATOM 1305 N N . LEU A 1 170 ? 3.107 -15.599 -36.710 1.00 55.62 170 LEU A N 1
ATOM 1306 C CA . LEU A 1 170 ? 2.943 -15.669 -38.171 1.00 55.62 170 LEU A CA 1
ATOM 1307 C C . LEU A 1 170 ? 2.775 -17.082 -38.733 1.00 55.62 170 LEU A C 1
ATOM 1309 O O . LEU A 1 170 ? 2.694 -17.231 -39.948 1.00 55.62 170 LEU A O 1
ATOM 1313 N N . ASN A 1 171 ? 2.652 -18.100 -37.884 1.00 59.00 171 ASN A N 1
ATOM 1314 C CA . ASN A 1 171 ? 2.149 -19.392 -38.329 1.00 59.00 171 ASN A CA 1
ATOM 1315 C C . ASN A 1 171 ? 0.714 -19.548 -37.830 1.00 59.00 171 ASN A C 1
ATOM 1317 O O . ASN A 1 171 ? 0.499 -20.217 -36.815 1.00 59.00 171 ASN A O 1
ATOM 1321 N N . PRO A 1 172 ? -0.289 -18.975 -38.529 1.00 53.12 172 PRO A N 1
ATOM 1322 C CA . PRO A 1 172 ? -1.617 -19.547 -38.459 1.00 53.12 172 PRO A CA 1
ATOM 1323 C C . PRO A 1 172 ? -1.432 -20.981 -38.944 1.00 53.12 172 PRO A C 1
ATOM 1325 O O . PRO A 1 172 ? -1.315 -21.218 -40.146 1.00 53.12 172 PRO A O 1
ATOM 1328 N N . LYS A 1 173 ? -1.284 -21.952 -38.030 1.00 51.69 173 LYS A N 1
ATOM 1329 C CA . LYS A 1 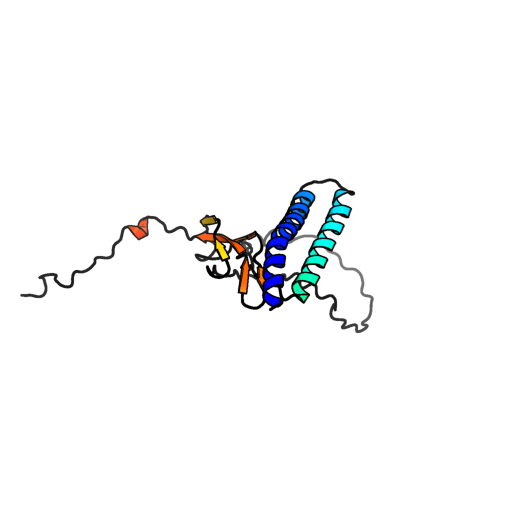173 ? -1.391 -23.346 -38.438 1.00 51.69 173 LYS A CA 1
ATOM 1330 C C . LYS A 1 173 ? -2.723 -23.429 -39.149 1.00 51.69 173 LYS A C 1
ATOM 1332 O O . LYS A 1 173 ? -3.755 -23.094 -38.576 1.00 51.69 173 LYS A O 1
ATOM 1337 N N . GLN A 1 174 ? -2.593 -23.735 -40.431 1.00 48.41 174 GLN A N 1
ATOM 1338 C CA . GLN A 1 174 ? -3.619 -24.010 -41.405 1.00 48.41 174 GLN A CA 1
ATOM 1339 C C . GLN A 1 174 ? -4.908 -24.391 -40.680 1.00 48.41 174 GLN A C 1
ATOM 1341 O O . GLN A 1 174 ? -4.988 -25.469 -40.090 1.00 48.41 174 GLN A O 1
ATOM 1346 N N . TYR A 1 175 ? -5.902 -23.499 -40.707 1.00 48.66 175 TYR A N 1
ATOM 1347 C CA . TYR A 1 175 ? -7.278 -23.964 -40.702 1.00 48.66 175 TYR A CA 1
ATOM 1348 C C . TYR A 1 175 ? -7.347 -24.901 -41.906 1.00 48.66 175 TYR A C 1
ATOM 1350 O O . TYR A 1 175 ? -7.482 -24.442 -43.038 1.00 48.66 175 TYR A O 1
ATOM 1358 N N . GLN A 1 176 ? -7.126 -26.198 -41.691 1.00 59.50 176 GLN A N 1
ATOM 1359 C CA . GLN A 1 176 ? -7.579 -27.185 -42.649 1.00 59.50 176 GLN A CA 1
ATOM 1360 C C . GLN A 1 176 ? -9.088 -27.017 -42.637 1.00 59.50 176 GLN A C 1
ATOM 1362 O O . GLN A 1 176 ? -9.766 -27.375 -41.673 1.00 59.50 176 GLN A O 1
ATOM 1367 N N . ASN A 1 177 ? -9.581 -26.324 -43.659 1.00 57.16 177 ASN A N 1
ATOM 1368 C CA . ASN A 1 177 ? -10.993 -26.322 -43.959 1.00 57.16 177 ASN A CA 1
ATOM 1369 C C . ASN A 1 177 ? -11.409 -27.796 -44.027 1.00 57.16 177 ASN A C 1
ATOM 1371 O O . ASN A 1 177 ? -10.785 -28.541 -44.779 1.00 57.16 177 ASN A O 1
ATOM 1375 N N . PRO A 1 178 ? -12.464 -28.230 -43.323 1.00 58.50 178 PRO A N 1
ATOM 1376 C CA . PRO A 1 178 ? -12.991 -29.592 -43.445 1.00 58.50 178 PRO A CA 1
ATOM 1377 C C . PRO A 1 178 ? -13.500 -29.963 -44.854 1.00 58.50 178 PRO A C 1
ATOM 1379 O O . PRO A 1 178 ? -14.087 -31.021 -45.025 1.00 58.50 178 PRO A O 1
ATOM 1382 N N . ASN A 1 179 ? -13.314 -29.091 -45.851 1.00 62.56 179 ASN A N 1
ATOM 1383 C CA . ASN A 1 179 ? -13.790 -29.222 -47.223 1.00 62.56 179 ASN A CA 1
ATOM 1384 C C . ASN A 1 179 ? -12.624 -29.111 -48.223 1.00 62.56 179 ASN A C 1
ATOM 1386 O O . ASN A 1 179 ? -12.679 -28.309 -49.156 1.00 62.56 179 ASN A O 1
ATOM 1390 N N . ASP A 1 180 ? -11.559 -29.888 -48.028 1.00 59.56 180 ASP A N 1
ATOM 1391 C CA . ASP A 1 180 ? -10.574 -30.122 -49.087 1.00 59.56 180 ASP A CA 1
ATOM 1392 C C . ASP A 1 180 ? -11.120 -31.204 -50.050 1.00 59.56 180 ASP A C 1
ATOM 1394 O O . ASP A 1 180 ? -11.433 -32.310 -49.614 1.00 59.56 180 ASP A O 1
ATOM 1398 N N . PRO A 1 181 ? -11.231 -30.953 -51.370 1.00 61.66 181 PRO A N 1
ATOM 1399 C CA . PRO A 1 181 ? -11.845 -31.877 -52.338 1.00 61.66 181 PRO A CA 1
ATOM 1400 C C . PRO A 1 181 ? -10.990 -33.115 -52.685 1.00 61.66 181 PRO A C 1
ATOM 1402 O O . PRO A 1 181 ? -11.183 -33.718 -53.737 1.00 61.66 181 PRO A O 1
ATOM 1405 N N . LYS A 1 182 ? -10.020 -33.499 -51.847 1.00 57.75 182 LYS A N 1
ATOM 1406 C CA . LYS A 1 182 ? -9.123 -34.638 -52.122 1.00 57.75 182 LYS A CA 1
ATOM 1407 C C . LYS A 1 182 ? -9.637 -35.989 -51.617 1.00 57.75 182 LYS A C 1
ATOM 1409 O O . LYS A 1 182 ? -9.031 -36.997 -51.953 1.00 57.75 182 LYS A O 1
ATOM 1414 N N . ASP A 1 183 ? -10.774 -36.008 -50.924 1.00 53.91 183 ASP A N 1
ATOM 1415 C CA . ASP A 1 183 ? -11.419 -37.236 -50.435 1.00 53.91 183 ASP A CA 1
ATOM 1416 C C . ASP A 1 183 ? -12.628 -37.681 -51.290 1.00 53.91 183 ASP A C 1
ATOM 1418 O O . ASP A 1 183 ? -13.404 -38.539 -50.874 1.00 53.91 183 ASP A O 1
ATOM 1422 N N . ILE A 1 184 ? -12.809 -37.119 -52.493 1.00 50.94 184 ILE A N 1
ATOM 1423 C CA . ILE A 1 184 ? -13.830 -37.566 -53.459 1.00 50.94 184 ILE A CA 1
ATOM 1424 C C . ILE A 1 184 ? -13.159 -37.899 -54.794 1.00 50.94 184 ILE A C 1
ATOM 1426 O O . ILE A 1 184 ? -13.238 -37.092 -55.715 1.00 50.94 184 ILE A O 1
ATOM 1430 N N . ILE A 1 185 ? -12.511 -39.067 -54.891 1.00 49.59 185 ILE A N 1
ATOM 1431 C CA . ILE A 1 185 ? -12.448 -39.936 -56.089 1.00 49.59 185 ILE A CA 1
ATOM 1432 C C . ILE A 1 185 ? -12.315 -41.379 -55.602 1.00 49.59 185 ILE A C 1
ATOM 1434 O O . ILE A 1 185 ? -11.389 -41.635 -54.802 1.00 49.59 185 ILE A O 1
#

Secondary structure (DSSP, 8-state):
-HHHHHHHHHHHHHHHHHHHHHHHHHHHHS--TTHHHHHHHHHHHHHHHHHHHHHHTTEEE----PPPP---GGG--S----------------------------------PPBP-TTTEEEEEEEE-SSS-TTBEEEEEE--EEETTEEEEPEEEEEEE----TTSTT-------S--GGG--

Foldseek 3Di:
DVLVVVLVVVLVCQVVLVVLVVLLVVLVPVPPPPPSVVVNVVSVVVNVVVVVVCVVQQKDWDDFDAFDQPPPPVPPPDDDDDDDDDDDDDDDDDDDPDDPPPPPCPPPDPDDFDADDPQQEDEPEEDADQRDDFRTFHDFPAIWMAGNPGTSGHTYTYTYHYDDPPVVVPPPPDPPPPDDPPPPD

Radius of gyration: 26.43 Å; chains: 1; bounding box: 69×54×86 Å

Sequence (185 aa):
MTKFAVEGLISELLPFLDALHKSAETLSNANGAKEAANILDGIKLAEKELMKTLAKNGVKPIEVHPVSPIRDCSNRVRNFSSGTSNTDLDKKSTRGDISNPEGNSFRANGAKGVMFNPLYHEAVAEVETDDHPDKTILEEMRRGYMIQDRVLRPSQVKVAKKRIPKSEALNPKQYQNPNDPKDII

pLDDT: mean 72.52, std 19.62, range [31.31, 94.56]